Protein AF-0000000086720914 (afdb_homodimer)

Organism: Gossypium schwendimanii (NCBI:txid34291)

Foldseek 3Di:
DPPPLPQAEDEAEDWAVCLLVVLVVVLVCCVAFQEKEKDFAWQDFPDDDPPVRCPVVDPVSVVVSVVVRPVQTDTAKMWMFTHHLQRDADDVPHSHGYIYMAGAQPDDPVPGDHDPVSVVVVVVVPRDNVCSNPTHDHVVVNVVSCVVSCVVPDPHHYDYDVVLVVLLVVVCVVVVDHADPDPNSNVVVVD/DPPPLPQAEDEAEDWAVCLLVVLVVVLVCCVAFQEKEKDFAWQDFPDDDPPVRPPVVDPVSVVVSVVVRPVQTDTAKMWMFTHHLQRDADDVPHSHGYIYMAGAQPDDPVPGDHDPVSVVVVVVVPRDNVCSNPTHDHVVVNVVSCVVSCVVPDPHHYDYPVVLVVLLVVVCVVVVDHADPDPNSNVVVVD

Nearest PDB structures (foldseek):
  4gmj-assembly3_F  TM=7.807E-01  e=1.126E-18  Homo sapiens
  4gmj-assembly2_D  TM=7.806E-01  e=2.009E-18  Homo sapiens
  1uoc-assembly2_B  TM=7.619E-01  e=9.685E-16  Saccharomyces cerevisiae
  1uoc-assembly1_A  TM=7.541E-01  e=2.384E-15  Saccharomyces cerevisiae
  3d45-assembly1_B  TM=6.078E-01  e=5.421E-07  Mus musculus

InterPro domains:
  IPR006941 Ribonuclease CAF1 [PF04857] (16-137)
  IPR012337 Ribonuclease H-like superfamily [SSF53098] (8-190)
  IPR036397 Ribonuclease H superfamily [G3DSA:3.30.420.10] (2-191)
  IPR039637 CCR4-NOT transcription complex subunit 7/8/Pop2 [PTHR10797] (11-189)

Structure (mmCIF, N/CA/C/O backbone):
data_AF-0000000086720914-model_v1
#
loop_
_entity.id
_entity.type
_entity.pdbx_description
1 polymer 'poly(A)-specific ribonuclease'
#
loop_
_atom_site.group_PDB
_atom_site.id
_atom_site.type_symbol
_atom_site.label_atom_id
_atom_site.label_alt_id
_atom_site.label_comp_id
_atom_site.label_asym_id
_atom_site.label_entity_id
_atom_site.label_seq_id
_atom_site.pdbx_PDB_ins_code
_atom_site.Cartn_x
_atom_site.Cartn_y
_atom_site.Cartn_z
_atom_site.occupancy
_atom_site.B_iso_or_equiv
_atom_site.auth_seq_id
_atom_site.auth_comp_id
_atom_site.auth_asym_id
_atom_site.auth_atom_id
_atom_site.pdbx_PDB_model_num
ATOM 1 N N . MET A 1 1 ? 34.688 15.5 -0.004 1 21.19 1 MET A N 1
ATOM 2 C CA . MET A 1 1 ? 33.969 14.672 0.951 1 21.19 1 MET A CA 1
ATOM 3 C C . MET A 1 1 ? 32.5 15.047 0.99 1 21.19 1 MET A C 1
ATOM 5 O O . MET A 1 1 ? 32.125 16.062 1.578 1 21.19 1 MET A O 1
ATOM 9 N N . SER A 1 2 ? 31.766 15.203 -0.075 1 27.66 2 SER A N 1
ATOM 10 C CA . SER A 1 2 ? 30.406 15.727 -0.198 1 27.66 2 SER A CA 1
ATOM 11 C C . SER A 1 2 ? 29.484 15.102 0.832 1 27.66 2 SER A C 1
ATOM 13 O O . SER A 1 2 ? 29.234 13.891 0.796 1 27.66 2 SER A O 1
ATOM 15 N N . ILE A 1 3 ? 29.703 15.438 2.012 1 30.94 3 ILE A N 1
ATOM 16 C CA . ILE A 1 3 ? 28.969 14.977 3.186 1 30.94 3 ILE A CA 1
ATOM 17 C C . ILE A 1 3 ? 27.469 14.984 2.895 1 30.94 3 ILE A C 1
ATOM 19 O O . ILE A 1 3 ? 26.891 16.031 2.605 1 30.94 3 ILE A O 1
ATOM 2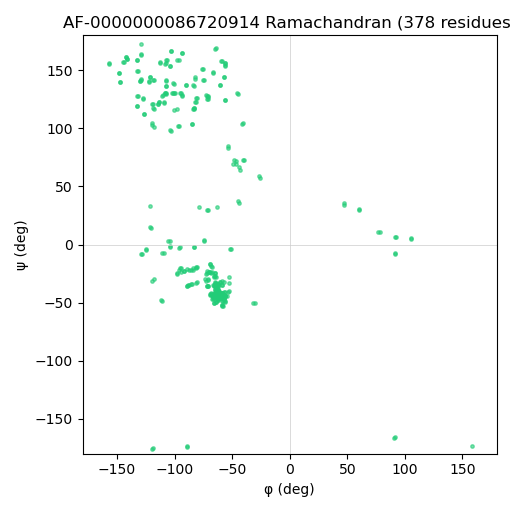3 N N . PHE A 1 4 ? 27 14.289 2.086 1 37.25 4 PHE A N 1
ATOM 24 C CA . PHE A 1 4 ? 25.562 14.109 2.01 1 37.25 4 PHE A CA 1
ATOM 25 C C . PHE A 1 4 ? 24.906 14.344 3.371 1 37.25 4 PHE A C 1
ATOM 27 O O . PHE A 1 4 ? 25.062 13.531 4.285 1 37.25 4 PHE A O 1
ATOM 34 N N . VAL A 1 5 ? 25.094 15.453 3.908 1 42.44 5 VAL A N 1
ATOM 35 C CA . VAL A 1 5 ? 24.562 15.867 5.207 1 42.44 5 VAL A CA 1
ATOM 36 C C . VAL A 1 5 ? 23.094 15.508 5.309 1 42.44 5 VAL A C 1
ATOM 38 O O . VAL A 1 5 ? 22.266 16.031 4.562 1 42.44 5 VAL A O 1
ATOM 41 N N . ASN A 1 6 ? 22.703 14.234 5.453 1 56.44 6 ASN A N 1
ATOM 42 C CA . ASN A 1 6 ? 21.375 13.695 5.758 1 56.44 6 ASN A CA 1
ATOM 43 C C . ASN A 1 6 ? 20.656 14.547 6.789 1 56.44 6 ASN A C 1
ATOM 45 O O . ASN A 1 6 ? 21.031 14.578 7.961 1 56.44 6 ASN A O 1
ATOM 49 N N . LYS A 1 7 ? 20.156 15.805 6.422 1 66.44 7 LYS A N 1
ATOM 50 C CA . LYS A 1 7 ? 19.406 16.672 7.32 1 66.44 7 LYS A CA 1
ATOM 51 C C . LYS A 1 7 ? 18.344 15.898 8.086 1 66.44 7 LYS A C 1
ATOM 53 O O . LYS A 1 7 ? 17.672 15.039 7.512 1 66.44 7 LYS A O 1
ATOM 58 N N . PRO A 1 8 ? 18.406 16.141 9.406 1 77.62 8 PRO A N 1
ATOM 59 C CA . PRO A 1 8 ? 17.359 15.477 10.188 1 77.62 8 PRO A CA 1
ATOM 60 C C . PRO A 1 8 ? 15.953 15.859 9.719 1 77.62 8 PRO A C 1
ATOM 62 O O . PRO A 1 8 ? 15.719 17 9.32 1 77.62 8 PRO A O 1
ATOM 65 N N . VAL A 1 9 ? 15.117 15.008 9.766 1 81.06 9 VAL A N 1
ATOM 66 C CA . VAL A 1 9 ? 13.75 15.211 9.305 1 81.06 9 VAL A CA 1
ATOM 67 C C . VAL A 1 9 ? 12.836 15.484 10.5 1 81.06 9 VAL A C 1
ATOM 69 O O . VAL 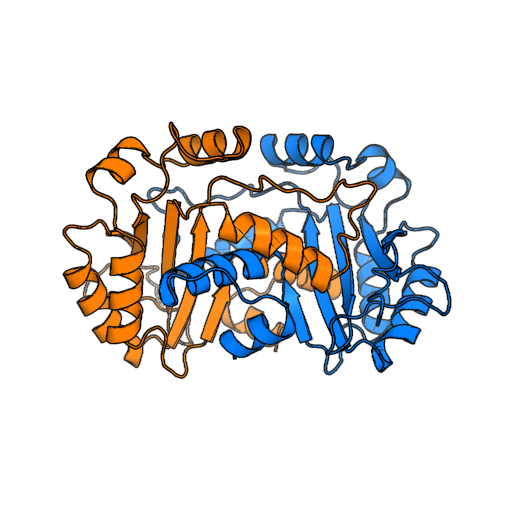A 1 9 ? 12.883 14.766 11.5 1 81.06 9 VAL A O 1
ATOM 72 N N . ILE A 1 10 ? 12.039 16.5 10.445 1 85.31 10 ILE A N 1
ATOM 73 C CA . ILE A 1 10 ? 11.07 16.859 11.477 1 85.31 10 ILE A CA 1
ATOM 74 C C . ILE A 1 10 ? 9.656 16.625 10.945 1 85.31 10 ILE A C 1
ATOM 76 O O . ILE A 1 10 ? 9.312 17.062 9.844 1 85.31 10 ILE A O 1
ATOM 80 N N . VAL A 1 11 ? 8.883 15.883 11.734 1 87.19 11 VAL A N 1
ATOM 81 C CA . VAL A 1 11 ? 7.477 15.703 11.398 1 87.19 11 VAL A CA 1
ATOM 82 C C . VAL A 1 11 ? 6.66 16.891 11.906 1 87.19 11 VAL A C 1
ATOM 84 O O . VAL A 1 11 ? 6.641 17.156 13.109 1 87.19 11 VAL A O 1
ATOM 87 N N . ARG A 1 12 ? 6.109 17.562 10.977 1 92.38 12 ARG A N 1
ATOM 88 C CA . ARG A 1 12 ? 5.195 18.625 11.359 1 92.38 12 ARG A CA 1
ATOM 89 C C . ARG A 1 12 ? 3.789 18.094 11.594 1 92.38 12 ARG A C 1
ATOM 91 O O . ARG A 1 12 ? 3.064 17.781 10.648 1 92.38 12 ARG A O 1
ATOM 98 N N . GLU A 1 13 ? 3.439 17.969 12.883 1 94.25 13 GLU A N 1
ATOM 99 C CA . GLU A 1 13 ? 2.094 17.531 13.25 1 94.25 13 GLU A CA 1
ATOM 100 C C . GLU A 1 13 ? 1.068 18.625 12.969 1 94.25 13 GLU A C 1
ATOM 102 O O . GLU A 1 13 ? 1.235 19.766 13.414 1 94.25 13 GLU A O 1
ATOM 107 N N . VAL A 1 14 ? 0.092 18.219 12.273 1 97.88 14 VAL A N 1
ATOM 108 C CA . VAL A 1 14 ? -0.913 19.203 11.898 1 97.88 14 VAL A CA 1
ATOM 109 C C . VAL A 1 14 ? -2.24 18.875 12.578 1 97.88 14 VAL A C 1
ATOM 111 O O . VAL A 1 14 ? -2.748 17.766 12.461 1 97.88 14 VAL A O 1
ATOM 114 N N . PHE A 1 15 ? -2.701 19.797 13.297 1 98.31 15 PHE A N 1
ATOM 115 C CA . PHE A 1 15 ? -4.023 19.766 13.906 1 98.31 15 PHE A CA 1
ATOM 116 C C . PHE A 1 15 ? -4.875 20.922 13.406 1 98.31 15 PHE A C 1
ATOM 118 O O . PHE A 1 15 ? -4.484 21.641 12.484 1 98.31 15 PHE A O 1
ATOM 125 N N . ALA A 1 16 ? -6.066 21.031 13.984 1 98.56 16 ALA A N 1
ATOM 126 C CA . ALA A 1 16 ? -7.012 22.031 13.477 1 98.56 16 ALA A CA 1
ATOM 127 C C . ALA A 1 16 ? -6.445 23.438 13.594 1 98.56 16 ALA A C 1
ATOM 129 O O . ALA A 1 16 ? -6.648 24.281 12.711 1 98.56 16 ALA A O 1
ATOM 130 N N . ASP A 1 17 ? -5.695 23.672 14.531 1 98.25 17 ASP A N 1
ATOM 131 C CA . ASP A 1 17 ? -5.297 25.031 14.867 1 98.25 17 ASP A CA 1
ATOM 132 C C . ASP A 1 17 ? -4.148 25.5 13.977 1 98.25 17 ASP A C 1
ATOM 134 O O . ASP A 1 17 ? -3.9 26.703 13.859 1 98.25 17 ASP A O 1
ATOM 138 N N . ASN A 1 18 ? -3.443 24.625 13.367 1 98.38 18 ASN A N 1
ATOM 139 C CA . ASN A 1 18 ? -2.332 25.062 12.531 1 98.38 18 ASN A CA 1
ATOM 140 C C . ASN A 1 18 ? -2.5 24.594 11.086 1 98.38 18 ASN A C 1
ATOM 142 O O . ASN A 1 18 ? -1.556 24.656 10.297 1 98.38 18 ASN A O 1
ATOM 146 N N . LEU A 1 19 ? -3.66 24.172 10.734 1 98.25 19 LEU A N 1
ATOM 147 C CA . LEU A 1 19 ? -3.93 23.609 9.414 1 98.25 19 LEU A CA 1
ATOM 148 C C . LEU A 1 19 ? -3.605 24.625 8.32 1 98.25 19 LEU A C 1
ATOM 150 O O . LEU A 1 19 ? -2.859 24.328 7.387 1 98.25 19 LEU A O 1
ATOM 154 N N . GLU A 1 20 ? -4.066 25.812 8.453 1 97.12 20 GLU A N 1
ATOM 155 C CA . GLU A 1 20 ? -3.898 26.844 7.43 1 97.12 20 GLU A CA 1
ATOM 156 C C . GLU A 1 20 ? -2.428 27.203 7.254 1 97.12 20 GLU A C 1
ATOM 158 O O . GLU A 1 20 ? -1.943 27.328 6.129 1 97.12 20 GLU A O 1
ATOM 163 N N . TYR A 1 21 ? -1.836 27.375 8.359 1 97.38 21 TYR A N 1
ATOM 164 C CA . TYR A 1 21 ? -0.423 27.734 8.305 1 97.38 21 TYR A CA 1
ATOM 165 C C . TYR A 1 21 ? 0.388 26.656 7.602 1 97.38 21 TYR A C 1
ATOM 167 O O . TYR A 1 21 ? 1.229 26.953 6.75 1 97.38 21 TYR A O 1
ATOM 175 N N . GLU A 1 22 ? 0.157 25.438 7.949 1 97.44 22 GLU A N 1
ATOM 176 C CA . GLU A 1 22 ? 0.905 24.328 7.355 1 97.44 22 GLU A CA 1
ATOM 177 C C . GLU A 1 22 ? 0.63 24.219 5.859 1 97.44 22 GLU A C 1
ATOM 179 O O . GLU A 1 22 ? 1.533 23.906 5.078 1 97.44 22 GLU A O 1
ATOM 184 N N . PHE A 1 23 ? -0.557 24.484 5.461 1 96.69 23 PHE A N 1
ATOM 185 C CA . PHE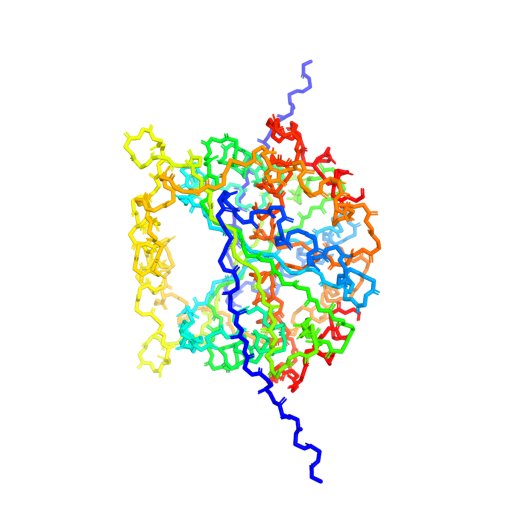 A 1 23 ? -0.873 24.422 4.039 1 96.69 23 PHE A CA 1
ATOM 186 C C . PHE A 1 23 ? -0.223 25.578 3.285 1 96.69 23 PHE A C 1
ATOM 188 O O . PHE A 1 23 ? 0.073 25.453 2.096 1 96.69 23 PHE A O 1
ATOM 195 N N . MET A 1 24 ? -0.028 26.703 3.912 1 95.88 24 MET A N 1
ATOM 196 C CA . MET A 1 24 ? 0.736 27.781 3.283 1 95.88 24 MET A CA 1
ATOM 197 C C . MET A 1 24 ? 2.16 27.328 2.977 1 95.88 24 MET A C 1
ATOM 199 O O . MET A 1 24 ? 2.686 27.609 1.898 1 95.88 24 MET A O 1
ATOM 203 N N . LEU A 1 25 ? 2.723 26.672 3.91 1 95.44 25 LEU A N 1
ATOM 204 C CA . LEU A 1 25 ? 4.066 26.141 3.705 1 95.44 25 LEU A CA 1
ATOM 205 C C . LEU A 1 25 ? 4.082 25.125 2.562 1 95.44 25 LEU A C 1
ATOM 207 O O . LEU A 1 25 ? 4.977 25.156 1.715 1 95.44 25 LEU A O 1
ATOM 211 N N . ILE A 1 26 ? 3.127 24.297 2.557 1 94.75 26 ILE A N 1
ATOM 212 C CA . ILE A 1 26 ? 3.029 23.266 1.519 1 94.75 26 ILE A CA 1
ATOM 213 C C . ILE A 1 26 ? 2.893 23.938 0.151 1 94.75 26 ILE A C 1
ATOM 215 O O . ILE A 1 26 ? 3.602 23.578 -0.793 1 94.75 26 ILE A O 1
ATOM 219 N N . ARG A 1 27 ? 2.072 24.875 0.089 1 92.62 27 ARG A N 1
ATOM 220 C CA . ARG A 1 27 ? 1.845 25.594 -1.163 1 92.62 27 ARG A CA 1
ATOM 221 C C . ARG A 1 27 ? 3.135 26.219 -1.678 1 92.62 27 ARG A C 1
ATOM 223 O O . ARG A 1 27 ? 3.43 26.156 -2.873 1 92.62 27 ARG A O 1
ATOM 230 N N . SER A 1 28 ? 3.834 26.75 -0.81 1 93.06 28 SER A N 1
ATOM 231 C CA . SER A 1 28 ? 5.074 27.422 -1.193 1 93.06 28 SER A CA 1
ATOM 232 C C . SER A 1 28 ? 6.121 26.406 -1.665 1 93.06 28 SER A C 1
ATOM 234 O O . SER A 1 28 ? 7.102 26.797 -2.312 1 93.06 28 SER A O 1
ATOM 236 N N . SER A 1 29 ? 5.902 25.172 -1.343 1 92.75 29 SER A N 1
ATOM 237 C CA . SER A 1 29 ? 6.891 24.141 -1.638 1 92.75 29 SER A CA 1
ATOM 238 C C . SER A 1 29 ? 6.582 23.453 -2.959 1 92.75 29 SER A C 1
ATOM 240 O O . SER A 1 29 ? 7.461 22.812 -3.551 1 92.75 29 SER A O 1
ATOM 242 N N . LEU A 1 30 ? 5.41 23.516 -3.453 1 89.69 30 LEU A N 1
ATOM 243 C CA . LEU A 1 30 ? 4.918 22.688 -4.547 1 89.69 30 LEU A CA 1
ATOM 244 C C . LEU A 1 30 ? 5.672 22.984 -5.84 1 89.69 30 LEU A C 1
ATOM 246 O O . LEU A 1 30 ? 5.801 22.125 -6.703 1 89.69 30 LEU A O 1
ATOM 250 N N . HIS A 1 31 ? 6.219 24.141 -5.965 1 87.62 31 HIS A N 1
ATOM 251 C CA . HIS A 1 31 ? 6.941 24.5 -7.176 1 87.62 31 HIS A CA 1
ATOM 252 C C . HIS A 1 31 ? 8.266 23.75 -7.273 1 87.62 31 HIS A C 1
ATOM 254 O O . HIS A 1 31 ? 8.68 23.359 -8.367 1 87.62 31 HIS A O 1
ATOM 260 N N . ASN A 1 32 ? 8.875 23.547 -6.16 1 90.81 32 ASN A N 1
ATOM 261 C CA . ASN A 1 32 ? 10.203 22.953 -6.137 1 90.81 32 ASN A CA 1
ATOM 262 C C . ASN A 1 32 ? 10.141 21.453 -5.848 1 90.81 32 ASN A C 1
ATOM 264 O O . ASN A 1 32 ? 11.094 20.719 -6.133 1 90.81 32 ASN A O 1
ATOM 268 N N . TYR A 1 33 ? 9.133 21.047 -5.215 1 89.06 33 TYR A N 1
ATOM 269 C CA . TYR A 1 33 ? 8.953 19.656 -4.828 1 89.06 33 TYR A CA 1
ATOM 270 C C . TYR A 1 33 ? 7.711 19.047 -5.48 1 89.06 33 TYR A C 1
ATOM 272 O O . TYR A 1 33 ? 6.605 19.172 -4.949 1 89.06 33 TYR A O 1
ATOM 280 N N . SER A 1 34 ? 7.9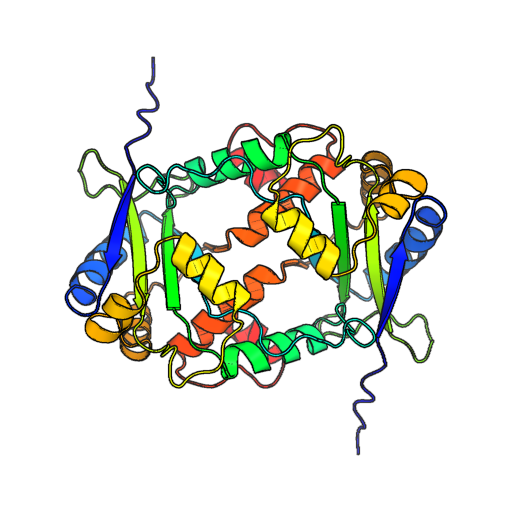26 18.281 -6.527 1 84.75 34 SER A N 1
ATOM 281 C CA . SER A 1 34 ? 6.801 17.906 -7.383 1 84.75 34 SER A CA 1
ATOM 282 C C . SER A 1 34 ? 6.371 16.469 -7.141 1 84.75 34 SER A C 1
ATOM 284 O O . SER A 1 34 ? 5.461 15.961 -7.809 1 84.75 34 SER A O 1
ATOM 286 N N . PHE A 1 35 ? 6.941 15.766 -6.23 1 81.06 35 PHE A N 1
ATOM 287 C CA . PHE A 1 35 ? 6.559 14.398 -5.891 1 81.06 35 PHE A CA 1
ATOM 288 C C . PHE A 1 35 ? 5.863 14.352 -4.535 1 81.06 35 PHE A C 1
ATOM 290 O O . PHE A 1 35 ? 6.352 14.93 -3.561 1 81.06 35 PHE A O 1
ATOM 297 N N . VAL A 1 36 ? 4.715 13.68 -4.559 1 86.12 36 VAL A N 1
ATOM 298 C CA . VAL A 1 36 ? 3.918 13.609 -3.338 1 86.12 36 VAL A CA 1
ATOM 299 C C . VAL A 1 36 ? 3.752 12.148 -2.914 1 86.12 36 VAL A C 1
ATOM 301 O O . VAL A 1 36 ? 3.279 11.32 -3.693 1 86.12 36 VAL A O 1
ATOM 304 N N . SER A 1 37 ? 4.191 11.883 -1.777 1 82.69 37 SER A N 1
ATOM 305 C CA . SER A 1 37 ? 3.953 10.57 -1.177 1 82.69 37 SER A CA 1
ATOM 306 C C . SER A 1 37 ? 2.928 10.656 -0.051 1 82.69 37 SER A C 1
ATOM 308 O O . SER A 1 37 ? 2.988 11.57 0.781 1 82.69 37 SER A O 1
ATOM 310 N N . MET A 1 38 ? 2.057 9.656 -0.127 1 86.88 38 MET A N 1
ATOM 311 C CA . MET A 1 38 ? 0.993 9.695 0.874 1 86.88 38 MET A CA 1
ATOM 312 C C . MET A 1 38 ? 0.823 8.336 1.539 1 86.88 38 MET A C 1
ATOM 314 O O . MET A 1 38 ? 1.061 7.301 0.914 1 86.88 38 MET A O 1
ATOM 318 N N . ASP A 1 39 ? 0.416 8.422 2.764 1 82.5 39 ASP A N 1
ATOM 319 C CA . ASP A 1 39 ? 0.037 7.242 3.535 1 82.5 39 ASP A CA 1
ATOM 320 C C . ASP A 1 39 ? -1.078 7.566 4.527 1 82.5 39 ASP A C 1
ATOM 322 O O . ASP A 1 39 ? -1.092 8.648 5.117 1 82.5 39 ASP A O 1
ATOM 326 N N . THR A 1 40 ? -1.994 6.633 4.633 1 89.44 40 THR A N 1
ATOM 327 C CA . THR A 1 40 ? -3.139 6.891 5.5 1 89.44 40 THR A CA 1
ATOM 328 C C . THR A 1 40 ? -3.24 5.824 6.59 1 89.44 40 THR A C 1
ATOM 330 O O . THR A 1 40 ? -2.865 4.672 6.375 1 89.44 40 THR A O 1
ATOM 333 N N . GLU A 1 41 ? -3.652 6.285 7.746 1 87.25 41 GLU A N 1
ATOM 334 C CA . GLU A 1 41 ? -4.059 5.391 8.828 1 87.25 41 GLU A CA 1
ATOM 335 C C . GLU A 1 41 ? -5.574 5.41 9.016 1 87.25 41 GLU A C 1
ATOM 337 O O . GLU A 1 41 ? -6.18 6.477 9.117 1 87.25 41 GLU A O 1
ATOM 342 N N . PHE A 1 42 ? -6.156 4.266 9.062 1 88.81 42 PHE A N 1
ATOM 343 C CA . PHE A 1 42 ? -7.59 4.082 9.25 1 88.81 42 PHE A CA 1
ATOM 344 C C . PHE A 1 42 ? -7.875 2.869 10.125 1 88.81 42 PHE A C 1
ATOM 346 O O . PHE A 1 42 ? -6.969 2.092 10.43 1 88.81 42 PHE A O 1
ATOM 353 N N . PRO A 1 43 ? -9.094 2.805 10.695 1 86.5 43 PRO A N 1
ATOM 354 C CA . PRO A 1 43 ? -9.352 1.826 11.758 1 86.5 43 PRO A CA 1
ATOM 355 C C . PRO A 1 43 ? -9.414 0.393 11.234 1 86.5 43 PRO A C 1
ATOM 357 O O . PRO A 1 43 ? -10.125 -0.443 11.789 1 86.5 43 PRO A O 1
ATOM 360 N N . GLY A 1 44 ? -8.719 0.05 10.188 1 78.5 44 GLY A N 1
ATOM 361 C CA . GLY A 1 44 ? -8.672 -1.304 9.664 1 78.5 44 GLY A CA 1
ATOM 362 C C . GLY A 1 44 ? -9.734 -1.565 8.609 1 78.5 44 GLY A C 1
ATOM 363 O O . GLY A 1 44 ? -10.117 -0.657 7.867 1 78.5 44 GLY A O 1
ATOM 364 N N . THR A 1 45 ? -9.93 -2.863 8.32 1 70.75 45 THR A N 1
ATOM 365 C CA . THR A 1 45 ? -10.977 -3.252 7.379 1 70.75 45 THR A CA 1
ATOM 366 C C . THR A 1 45 ? -12.062 -4.062 8.078 1 70.75 45 THR A C 1
ATOM 368 O O . THR A 1 45 ? -11.758 -4.973 8.859 1 70.75 45 THR A O 1
ATOM 371 N N . ILE A 1 46 ? -13.219 -3.471 7.965 1 67.88 46 ILE A N 1
ATOM 372 C CA . ILE A 1 46 ? -14.344 -4.094 8.648 1 67.88 46 ILE A CA 1
ATOM 373 C C . ILE A 1 46 ? -14.992 -5.133 7.734 1 67.88 46 ILE A C 1
ATOM 375 O O . ILE A 1 46 ? -15.445 -6.18 8.203 1 67.88 46 ILE A O 1
ATOM 379 N N . PHE A 1 47 ? -14.992 -4.836 6.473 1 65.56 47 PHE A N 1
ATOM 380 C CA . PHE A 1 47 ? -15.594 -5.758 5.512 1 65.56 47 PHE A CA 1
ATOM 381 C C . PHE A 1 47 ? -14.516 -6.523 4.754 1 65.56 47 PHE A C 1
ATOM 383 O O . PHE A 1 47 ? -13.695 -5.93 4.055 1 65.56 47 PHE A O 1
ATOM 390 N N . LYS A 1 48 ? -14.281 -7.707 5.203 1 62.25 48 LYS A N 1
ATOM 391 C CA . LYS A 1 48 ? -13.312 -8.57 4.531 1 62.25 48 LYS A CA 1
ATOM 392 C C . LYS A 1 48 ? -14.016 -9.617 3.672 1 62.25 48 LYS A C 1
ATOM 394 O O . LYS A 1 48 ? -15.07 -10.133 4.051 1 62.25 48 LYS A O 1
ATOM 399 N N . PRO A 1 49 ? -13.492 -9.609 2.492 1 56.47 49 PRO A N 1
ATOM 400 C CA . PRO A 1 49 ? -14.109 -10.695 1.731 1 56.47 49 PRO A CA 1
ATOM 401 C C . PRO A 1 49 ? -13.961 -12.055 2.412 1 56.47 49 PRO A C 1
ATOM 403 O O . PRO A 1 49 ? -12.977 -12.289 3.121 1 56.47 49 PRO A O 1
ATOM 406 N N . ASP A 1 50 ? -15.047 -12.727 2.656 1 52.25 50 ASP A N 1
ATOM 407 C CA . ASP A 1 50 ? -14.898 -14.117 3.068 1 52.25 50 ASP A CA 1
ATOM 408 C C . ASP A 1 50 ? -13.805 -14.812 2.258 1 52.25 50 ASP A C 1
ATOM 410 O O . ASP A 1 50 ? -13.797 -14.742 1.028 1 52.25 50 ASP A O 1
ATOM 414 N N . LYS A 1 51 ? -12.609 -15.023 2.912 1 47.94 51 LYS A N 1
ATOM 415 C CA . LYS A 1 51 ? -11.477 -15.672 2.262 1 47.94 51 LYS A CA 1
ATOM 416 C C . LYS A 1 51 ? -11.945 -16.703 1.233 1 47.94 51 LYS A C 1
ATOM 418 O O . LYS A 1 51 ? -11.32 -16.859 0.184 1 47.94 51 LYS A O 1
ATOM 423 N N . ARG A 1 52 ? -12.875 -17.594 1.688 1 45.75 52 ARG A N 1
ATOM 424 C CA . ARG A 1 52 ? -13.477 -18.609 0.83 1 45.75 52 ARG A CA 1
ATOM 425 C C . ARG A 1 52 ? -14.07 -17.984 -0.427 1 45.75 52 ARG A C 1
ATOM 427 O O . ARG A 1 52 ? -14.211 -18.656 -1.454 1 45.75 52 ARG A O 1
ATOM 434 N N . PHE A 1 53 ? -14.633 -16.922 -0.171 1 43.75 53 PHE A N 1
ATOM 435 C CA . PHE A 1 53 ? -15.375 -16.297 -1.257 1 43.75 53 PHE A CA 1
ATOM 436 C C . PHE A 1 53 ? -14.523 -15.242 -1.951 1 43.75 53 PHE A C 1
ATOM 438 O O . PHE A 1 53 ? -14.984 -14.578 -2.879 1 43.75 53 PHE A O 1
ATOM 445 N N . VAL A 1 54 ? -13.555 -14.82 -1.177 1 43.62 54 VAL A N 1
ATOM 446 C CA . VAL A 1 54 ? -12.844 -13.633 -1.651 1 43.62 54 VAL A CA 1
ATOM 447 C C . VAL A 1 54 ? -12.352 -13.867 -3.08 1 43.62 54 VAL A C 1
ATOM 449 O O . VAL A 1 54 ? -11.508 -14.734 -3.324 1 43.62 54 VAL A O 1
ATOM 452 N N . GLN A 1 55 ? -13.25 -13.633 -3.869 1 45.28 55 GLN A N 1
ATOM 453 C CA . GLN A 1 55 ? -12.828 -13.242 -5.211 1 45.28 55 GLN A CA 1
ATOM 454 C C . GLN A 1 55 ? -11.695 -12.219 -5.156 1 45.28 55 GLN A C 1
ATOM 456 O O . GLN A 1 55 ? -11.867 -11.062 -5.551 1 45.28 55 GLN A O 1
ATOM 461 N N . LEU A 1 56 ? -10.734 -12.375 -4.152 1 48.56 56 LEU A N 1
ATOM 462 C CA . LEU A 1 56 ? -9.68 -11.461 -3.717 1 48.56 56 LEU A CA 1
ATOM 463 C C . LEU A 1 56 ? -8.859 -10.977 -4.906 1 48.56 56 LEU A C 1
ATOM 465 O O . LEU A 1 56 ? -8.32 -9.867 -4.879 1 48.56 56 LEU A O 1
ATOM 469 N N . GLY A 1 57 ? -9.32 -11.625 -6.031 1 53.62 57 GLY A N 1
ATOM 470 C CA . GLY A 1 57 ? -8.5 -11.234 -7.168 1 53.62 57 GLY A CA 1
ATOM 471 C C . GLY A 1 57 ? -9.234 -10.375 -8.172 1 53.62 57 GLY A C 1
ATOM 472 O O . GLY A 1 57 ? -8.633 -9.836 -9.102 1 53.62 57 GLY A O 1
ATOM 473 N N . ASN A 1 58 ? -10.508 -10.211 -7.988 1 61.47 58 ASN A N 1
ATOM 474 C CA . ASN A 1 58 ? -11.289 -9.352 -8.875 1 61.47 58 ASN A CA 1
ATOM 475 C C . ASN A 1 58 ? -11.18 -7.883 -8.453 1 61.47 58 ASN A C 1
ATOM 477 O O . ASN A 1 58 ? -11.586 -7.52 -7.352 1 61.47 58 ASN A O 1
ATOM 481 N N . PRO A 1 59 ? -10.578 -7.152 -9.461 1 68.81 59 PRO A N 1
ATOM 482 C CA . PRO A 1 59 ? -10.406 -5.746 -9.086 1 68.81 59 PRO A CA 1
ATOM 483 C C . PRO A 1 59 ? -11.727 -5.059 -8.75 1 68.81 59 PRO A C 1
ATOM 485 O O . PRO A 1 59 ? -11.766 -4.191 -7.871 1 68.81 59 PRO A O 1
ATOM 488 N N . GLU A 1 60 ? -12.797 -5.449 -9.469 1 73.25 60 GLU A N 1
ATOM 489 C CA . GLU A 1 60 ? -14.094 -4.852 -9.172 1 73.25 60 GLU A CA 1
ATOM 490 C C . GLU A 1 60 ? -14.586 -5.254 -7.785 1 73.25 60 GLU A C 1
ATOM 492 O O . GLU A 1 60 ? -15.133 -4.426 -7.051 1 73.25 60 GLU A O 1
ATOM 497 N N . VAL A 1 61 ? -14.406 -6.461 -7.523 1 71.94 61 VAL A N 1
ATOM 498 C CA . VAL A 1 61 ? -14.812 -6.938 -6.203 1 71.94 61 VAL A CA 1
ATOM 499 C C . VAL A 1 61 ? -13.938 -6.285 -5.133 1 71.94 61 VAL A C 1
ATOM 501 O O . VAL A 1 61 ? -14.445 -5.844 -4.098 1 71.94 61 VAL A O 1
ATOM 504 N N . ASN A 1 62 ? -12.664 -6.273 -5.426 1 74.88 62 ASN A N 1
ATOM 505 C CA . ASN A 1 62 ? -11.758 -5.602 -4.496 1 74.88 62 ASN A CA 1
ATOM 506 C C . ASN A 1 62 ? -12.172 -4.152 -4.266 1 74.88 62 ASN A C 1
ATOM 508 O O . ASN A 1 62 ? -12.125 -3.662 -3.137 1 74.88 62 ASN A O 1
ATOM 512 N N . TYR A 1 63 ? -12.492 -3.584 -5.449 1 81.19 63 TYR A N 1
ATOM 513 C CA . TYR A 1 63 ? -12.938 -2.201 -5.312 1 81.19 63 TYR A CA 1
ATOM 514 C C . TYR A 1 63 ? -14.195 -2.115 -4.461 1 81.19 63 TYR A C 1
ATOM 516 O O . TYR A 1 63 ? -14.344 -1.196 -3.652 1 81.19 63 TYR A O 1
ATOM 524 N N . ARG A 1 64 ? -15.078 -2.98 -4.688 1 82 64 ARG A N 1
ATOM 525 C CA . ARG A 1 64 ? -16.312 -2.957 -3.92 1 82 64 ARG A CA 1
ATOM 526 C C . ARG A 1 64 ? -16.031 -3.057 -2.424 1 82 64 ARG A C 1
ATOM 528 O O . ARG A 1 64 ? -16.641 -2.338 -1.626 1 82 64 ARG A O 1
ATOM 535 N N . PHE A 1 65 ? -15.148 -3.914 -2.121 1 79 65 PHE A N 1
ATOM 536 C CA . PHE A 1 65 ? -14.812 -4.066 -0.711 1 79 65 PHE A CA 1
ATOM 537 C C . PHE A 1 65 ? -14.078 -2.832 -0.196 1 79 65 PHE A C 1
ATOM 539 O O . PHE A 1 65 ? -14.32 -2.383 0.926 1 79 65 PHE A O 1
ATOM 546 N N . MET A 1 66 ? -13.172 -2.391 -1.028 1 85.06 66 MET A N 1
ATOM 547 C CA . MET A 1 66 ? -12.492 -1.155 -0.65 1 85.06 66 MET A CA 1
ATOM 548 C C . MET A 1 66 ? -13.5 -0.027 -0.434 1 85.06 66 MET A C 1
ATOM 550 O O . MET A 1 66 ? -13.43 0.685 0.569 1 85.06 66 MET A O 1
ATOM 554 N N . LYS A 1 67 ? -14.406 0.045 -1.411 1 88.81 67 LYS A N 1
ATOM 555 C CA . LYS A 1 67 ? -15.414 1.105 -1.348 1 88.81 67 LYS A CA 1
ATOM 556 C C . LYS A 1 67 ? -16.234 1.005 -0.069 1 88.81 67 LYS A C 1
ATOM 558 O O . LYS A 1 67 ? -16.422 1.997 0.641 1 88.81 67 LYS A O 1
ATOM 563 N N . VAL A 1 68 ? -16.766 -0.161 0.171 1 87.25 68 VAL A N 1
ATOM 564 C CA . VAL A 1 68 ? -17.625 -0.319 1.337 1 87.25 68 VAL A CA 1
ATOM 565 C C . VAL A 1 68 ? -16.844 0.025 2.605 1 87.25 68 VAL A C 1
ATOM 567 O O . VAL A 1 68 ? -17.375 0.684 3.504 1 87.25 68 VAL A O 1
ATOM 570 N N . ASN A 1 69 ? -15.641 -0.398 2.67 1 87 69 ASN A N 1
ATOM 571 C CA . ASN A 1 69 ? -14.82 -0.095 3.84 1 87 69 ASN A CA 1
ATOM 572 C C . ASN A 1 69 ? -14.531 1.399 3.947 1 87 69 ASN A C 1
ATOM 574 O O . ASN A 1 69 ? -14.742 2.002 5.004 1 87 69 ASN A O 1
ATOM 578 N N . VAL A 1 70 ? -14.062 1.979 2.826 1 91.69 70 VAL A N 1
ATOM 579 C CA . VAL A 1 70 ? -13.688 3.391 2.834 1 91.69 70 VAL A CA 1
ATOM 580 C C . VAL A 1 70 ? -14.914 4.246 3.15 1 91.69 70 VAL A C 1
ATOM 582 O O . VAL A 1 70 ? -14.828 5.207 3.916 1 91.69 70 VAL A O 1
ATOM 585 N N . ASP A 1 71 ? -16.062 3.84 2.564 1 92.56 71 ASP A N 1
ATOM 586 C CA . ASP A 1 71 ? -17.281 4.594 2.803 1 92.56 71 ASP A CA 1
ATOM 587 C C . ASP A 1 71 ? -17.703 4.52 4.273 1 92.56 71 ASP A C 1
ATOM 589 O O . ASP A 1 71 ? -18.203 5.496 4.828 1 92.56 71 ASP A O 1
ATOM 593 N N . ALA A 1 72 ? -17.453 3.402 4.871 1 90.62 72 ALA A N 1
ATOM 594 C CA . ALA A 1 72 ? -17.938 3.164 6.227 1 90.62 72 ALA A CA 1
ATOM 595 C C . ALA A 1 72 ? -16.969 3.715 7.266 1 90.62 72 ALA A C 1
ATOM 597 O O . ALA A 1 72 ? -17.375 4.133 8.352 1 90.62 72 ALA A O 1
ATOM 598 N N . LEU A 1 73 ? -15.758 3.643 6.934 1 91.75 73 LEU A N 1
ATOM 599 C CA . LEU A 1 73 ? -14.742 3.979 7.926 1 91.75 73 LEU A CA 1
ATOM 600 C C . LEU A 1 73 ? -14.328 5.441 7.809 1 91.75 73 LEU A C 1
ATOM 602 O O . LEU A 1 73 ? -14.711 6.125 6.852 1 91.75 73 LEU A O 1
ATOM 606 N N . LYS A 1 74 ? -13.68 5.84 8.844 1 93.94 74 LYS A N 1
ATOM 607 C CA . LYS A 1 74 ? -13.219 7.227 8.883 1 93.94 74 LYS A CA 1
ATOM 608 C C . LYS A 1 74 ? -11.703 7.297 9.055 1 93.94 74 LYS A C 1
ATOM 610 O O . LYS A 1 74 ? -11.117 6.508 9.797 1 93.94 74 LYS A O 1
ATOM 615 N N . ILE A 1 75 ? -11.094 8.227 8.359 1 94.38 75 ILE A N 1
ATOM 616 C CA . ILE A 1 75 ? -9.648 8.391 8.375 1 94.38 75 ILE A CA 1
ATOM 617 C C . ILE A 1 75 ? -9.195 8.852 9.758 1 94.38 75 ILE A C 1
ATOM 619 O O . ILE A 1 75 ? -9.914 9.594 10.43 1 94.38 75 ILE A O 1
ATOM 623 N N . ILE A 1 76 ? -8.008 8.445 10.125 1 95.38 76 ILE A N 1
ATOM 624 C CA . ILE A 1 76 ? -7.453 8.805 11.422 1 95.38 76 ILE A CA 1
ATOM 625 C C . ILE A 1 76 ? -6.277 9.758 11.234 1 95.38 76 ILE A C 1
ATOM 627 O O . ILE A 1 76 ? -6.164 10.758 11.953 1 95.38 76 ILE A O 1
ATOM 631 N N . GLN A 1 77 ? -5.441 9.352 10.344 1 93.75 77 GLN A N 1
ATOM 632 C CA . GLN A 1 77 ? -4.23 10.133 10.117 1 93.75 77 GLN A CA 1
ATOM 633 C C . GLN A 1 77 ? -3.777 10.039 8.664 1 93.75 77 GLN A C 1
ATOM 635 O O . GLN A 1 77 ? -4.004 9.031 8 1 93.75 77 GLN A O 1
ATOM 640 N N . LEU A 1 78 ? -3.18 11.094 8.133 1 92.88 78 LEU A N 1
ATOM 641 C CA . LEU A 1 78 ? -2.621 11.133 6.789 1 92.88 78 LEU A CA 1
ATOM 642 C C . LEU A 1 78 ? -1.223 11.734 6.793 1 92.88 78 LEU A C 1
ATOM 644 O O . LEU A 1 78 ? -1.038 12.875 7.23 1 92.88 78 LEU A O 1
ATOM 648 N N . GLY A 1 79 ? -0.299 10.969 6.371 1 90.5 79 GLY A N 1
ATOM 649 C CA . GLY A 1 79 ? 1.05 11.461 6.141 1 90.5 79 GLY A CA 1
ATOM 650 C C . GLY A 1 79 ? 1.266 11.984 4.734 1 90.5 79 GLY A C 1
ATOM 651 O O . GLY A 1 79 ? 0.782 11.391 3.766 1 90.5 79 GLY A O 1
ATOM 652 N N . LEU A 1 80 ? 1.958 13.133 4.672 1 90.5 80 LEU A N 1
ATOM 653 C CA . LEU A 1 80 ? 2.252 13.75 3.387 1 90.5 80 LEU A CA 1
ATOM 654 C C . LEU A 1 80 ? 3.725 14.133 3.293 1 90.5 80 LEU A C 1
ATOM 656 O O . LEU A 1 80 ? 4.254 14.805 4.184 1 90.5 80 LEU A O 1
ATOM 660 N N . THR A 1 81 ? 4.332 13.695 2.26 1 87.94 81 THR A N 1
ATOM 661 C CA . THR A 1 81 ? 5.734 14.008 2.002 1 87.94 81 THR A CA 1
ATOM 662 C C . THR A 1 81 ? 5.914 14.578 0.599 1 87.94 81 THR A C 1
ATOM 664 O O . THR A 1 81 ? 5.441 13.992 -0.379 1 87.94 81 THR A O 1
ATOM 667 N N . LEU A 1 82 ? 6.523 15.719 0.541 1 88.38 82 LEU A N 1
ATOM 668 C CA . LEU A 1 82 ? 6.906 16.312 -0.734 1 88.38 82 LEU A CA 1
ATOM 669 C C . LEU A 1 82 ? 8.391 16.109 -1.008 1 88.38 82 LEU A C 1
ATOM 671 O O . LEU A 1 82 ? 9.219 16.203 -0.096 1 88.38 82 LEU A O 1
ATOM 675 N N . SER A 1 83 ? 8.68 15.797 -2.229 1 85.81 83 SER A N 1
ATOM 676 C CA . SER A 1 83 ? 10.086 15.672 -2.605 1 85.81 83 SER A CA 1
ATOM 677 C C . SER A 1 83 ? 10.328 16.156 -4.027 1 85.81 83 SER A C 1
ATOM 679 O O . SER A 1 83 ? 9.383 16.266 -4.82 1 85.81 83 SER A O 1
ATOM 681 N N . ASP A 1 84 ? 11.57 16.531 -4.301 1 86.19 84 ASP A N 1
ATOM 682 C CA . ASP A 1 84 ? 11.938 16.859 -5.68 1 86.19 84 ASP A CA 1
ATOM 683 C C . ASP A 1 84 ? 12.414 15.609 -6.418 1 86.19 84 ASP A C 1
ATOM 685 O O . ASP A 1 84 ? 12.344 14.492 -5.887 1 86.19 84 ASP A O 1
ATOM 689 N N . SER A 1 85 ? 12.875 15.75 -7.602 1 75.06 85 SER A N 1
ATOM 690 C CA . SER A 1 85 ? 13.25 14.625 -8.453 1 75.06 85 SER A CA 1
ATOM 691 C C . SER A 1 85 ? 14.477 13.898 -7.906 1 75.06 85 SER A C 1
ATOM 693 O O . SER A 1 85 ? 14.734 12.75 -8.273 1 75.06 85 SER A O 1
ATOM 695 N N . GLU A 1 86 ? 15.195 14.617 -7.039 1 76.12 86 GLU A N 1
ATOM 696 C CA . GLU A 1 86 ? 16.391 14.016 -6.457 1 76.12 86 GLU A CA 1
ATOM 697 C C . GLU A 1 86 ? 16.094 13.398 -5.094 1 76.12 86 GLU A C 1
ATOM 699 O O . GLU A 1 86 ? 16.984 12.859 -4.441 1 76.12 86 GLU A O 1
ATOM 704 N N . GLY A 1 87 ? 14.844 13.555 -4.652 1 77.38 87 GLY A N 1
ATOM 705 C CA . GLY A 1 87 ? 14.438 12.953 -3.391 1 77.38 87 GLY A CA 1
ATOM 706 C C . GLY A 1 87 ? 14.602 13.891 -2.209 1 77.38 87 GLY A C 1
ATOM 707 O O . GLY A 1 87 ? 14.375 13.5 -1.062 1 77.38 87 GLY A O 1
ATOM 708 N N . ASN A 1 88 ? 14.953 15.125 -2.555 1 83.44 88 ASN A N 1
ATOM 709 C CA . ASN A 1 88 ? 15.117 16.094 -1.474 1 83.44 88 ASN A CA 1
ATOM 710 C C . ASN A 1 88 ? 13.773 16.562 -0.94 1 83.44 88 ASN A C 1
ATOM 712 O O . ASN A 1 88 ? 12.812 16.719 -1.703 1 83.44 88 ASN A O 1
ATOM 716 N N . LEU A 1 89 ? 13.812 16.938 0.413 1 89.19 89 LEU A N 1
ATOM 717 C CA . LEU A 1 89 ? 12.602 17.406 1.088 1 89.19 89 LEU A CA 1
ATOM 718 C C . LEU A 1 89 ? 12.664 18.906 1.328 1 89.19 89 LEU A C 1
ATOM 720 O O . LEU A 1 89 ? 13.75 19.5 1.334 1 89.19 89 LEU A O 1
ATOM 724 N N . PRO A 1 90 ? 11.469 19.469 1.519 1 92.69 90 PRO A N 1
ATOM 725 C CA . PRO A 1 90 ? 11.469 20.891 1.859 1 92.69 90 PRO A CA 1
ATOM 726 C C . PRO A 1 90 ? 12.219 21.188 3.16 1 92.69 90 PRO A C 1
ATOM 728 O O . PRO A 1 90 ? 12.102 20.422 4.125 1 92.69 90 PRO A O 1
ATOM 731 N N . ASN A 1 91 ? 12.992 22.25 3.133 1 92 91 ASN A N 1
ATOM 732 C CA . ASN A 1 91 ? 13.773 22.578 4.32 1 92 91 ASN A CA 1
ATOM 733 C C . ASN A 1 91 ? 13.562 24.047 4.727 1 92 91 ASN A C 1
ATOM 735 O O . ASN A 1 91 ? 14.031 24.469 5.785 1 92 91 ASN A O 1
ATOM 739 N N . PHE A 1 92 ? 12.93 24.75 3.965 1 93.19 92 PHE A N 1
ATOM 740 C CA . PHE A 1 92 ? 12.586 26.156 4.227 1 93.19 92 PHE A CA 1
ATOM 741 C C . PHE A 1 92 ? 13.797 26.922 4.727 1 93.19 92 PHE A C 1
ATOM 743 O O . PHE A 1 92 ? 13.68 27.75 5.637 1 93.19 92 PHE A O 1
ATOM 750 N N . GLY A 1 93 ? 14.938 26.641 4.266 1 91 93 GLY A N 1
ATOM 751 C CA . GLY A 1 93 ? 16.156 27.359 4.602 1 91 93 GLY A CA 1
ATOM 752 C C . GLY A 1 93 ? 16.703 27 5.969 1 91 93 GLY A C 1
ATOM 753 O O . GLY A 1 93 ? 17.562 27.703 6.504 1 91 93 GLY A O 1
ATOM 754 N N . THR A 1 94 ? 16.188 25.984 6.574 1 90.94 94 THR A N 1
ATOM 755 C CA . THR A 1 94 ? 16.672 25.531 7.883 1 90.94 94 THR A CA 1
ATOM 756 C C . THR A 1 94 ? 17.547 24.297 7.75 1 90.94 94 THR A C 1
ATOM 758 O O . THR A 1 94 ? 17.641 23.719 6.668 1 90.94 94 THR A O 1
ATOM 761 N N . PRO A 1 95 ? 18.203 24.016 8.773 1 89.19 95 PRO A N 1
ATOM 762 C CA . PRO A 1 95 ? 19.031 22.812 8.727 1 89.19 95 PRO A CA 1
ATOM 763 C C . PRO A 1 95 ? 18.219 21.531 8.82 1 89.19 95 PRO A C 1
ATOM 765 O O . PRO A 1 95 ? 18.781 20.438 8.844 1 89.19 95 PRO A O 1
ATOM 768 N N . PHE A 1 96 ? 16.953 21.734 8.852 1 85.56 96 PHE A N 1
ATOM 769 C CA . PHE A 1 96 ? 16.062 20.578 8.969 1 85.56 96 PHE A CA 1
ATOM 770 C C . PHE A 1 96 ? 15.258 20.391 7.688 1 85.56 96 PHE A C 1
ATOM 772 O O . PHE A 1 96 ? 15.141 21.312 6.879 1 85.56 96 PHE A O 1
ATOM 779 N N . CYS A 1 97 ? 14.781 19.141 7.445 1 87.69 97 CYS A N 1
ATOM 780 C CA . CYS A 1 97 ? 13.781 18.844 6.43 1 87.69 97 CYS A CA 1
ATOM 781 C C . CYS A 1 97 ? 12.438 18.516 7.066 1 87.69 97 CYS A C 1
ATOM 783 O O . CYS A 1 97 ? 12.375 18.141 8.242 1 87.69 97 CYS A O 1
ATOM 785 N N . TYR A 1 98 ? 11.414 18.734 6.262 1 89.19 98 TYR A N 1
ATOM 786 C CA . TYR A 1 98 ? 10.109 18.672 6.91 1 89.19 98 TYR A CA 1
ATOM 787 C C . TYR A 1 98 ? 9.156 17.781 6.137 1 89.19 98 TYR A C 1
ATOM 789 O O . TYR A 1 98 ? 9.156 17.766 4.906 1 89.19 98 TYR A O 1
ATOM 797 N N . ILE A 1 99 ? 8.352 17 6.918 1 89 99 ILE A N 1
ATOM 798 C CA . ILE A 1 99 ? 7.211 16.234 6.41 1 89 99 ILE A CA 1
ATOM 799 C C . ILE A 1 99 ? 5.977 16.531 7.254 1 89 99 ILE A C 1
ATOM 801 O O . ILE A 1 99 ? 6.082 17.062 8.359 1 89 99 ILE A O 1
ATOM 805 N N . TRP A 1 100 ? 4.805 16.172 6.699 1 92.75 100 TRP A N 1
ATOM 806 C CA . TRP A 1 100 ? 3.584 16.562 7.398 1 92.75 100 TRP A CA 1
ATOM 807 C C . TRP A 1 100 ? 2.779 15.336 7.82 1 92.75 100 TRP A C 1
ATOM 809 O O . TRP A 1 100 ? 2.75 14.328 7.109 1 92.75 100 TRP A O 1
ATOM 819 N N . GLU A 1 101 ? 2.211 15.398 8.961 1 93.19 101 GLU A N 1
ATOM 820 C CA . GLU A 1 101 ? 1.271 14.414 9.484 1 93.19 101 GLU A CA 1
ATOM 821 C C . GLU A 1 101 ? -0.031 15.07 9.93 1 93.19 101 GLU A C 1
ATOM 823 O O . GLU A 1 101 ? -0.061 15.773 10.938 1 93.19 101 GLU A O 1
ATOM 828 N N . PHE A 1 102 ? -1.048 14.773 9.227 1 96.62 102 PHE A N 1
ATOM 829 C CA . PHE A 1 102 ? -2.352 15.352 9.531 1 96.62 102 PHE A CA 1
ATOM 830 C C . PHE A 1 102 ? -3.152 14.43 10.445 1 96.62 102 PHE A C 1
ATOM 832 O O . PHE A 1 102 ? -3.332 13.25 10.148 1 96.62 102 PHE A O 1
ATOM 839 N N . ASN A 1 103 ? -3.656 14.969 11.547 1 96.94 103 ASN A N 1
ATOM 840 C CA . ASN A 1 103 ? -4.426 14.219 12.539 1 96.94 103 ASN A CA 1
ATOM 841 C C . ASN A 1 103 ? -5.902 14.609 12.508 1 96.94 103 ASN A C 1
ATOM 843 O O . ASN A 1 103 ? -6.246 15.773 12.711 1 96.94 103 ASN A O 1
ATOM 847 N N . PHE A 1 104 ? -6.746 13.602 12.281 1 97.94 104 PHE A N 1
ATOM 848 C CA . PHE A 1 104 ? -8.148 13.906 12.039 1 97.94 104 PHE A CA 1
ATOM 849 C C . PHE A 1 104 ? -9 13.586 13.266 1 97.94 104 PHE A C 1
ATOM 851 O O . PHE A 1 104 ? -8.664 12.695 14.039 1 97.94 104 PHE A O 1
ATOM 858 N N . LYS A 1 105 ? -10.086 14.25 13.391 1 97.62 105 LYS A N 1
ATOM 859 C CA . LYS A 1 105 ? -10.977 14.047 14.531 1 97.62 105 LYS A CA 1
ATOM 860 C C . LYS A 1 105 ? -12.203 13.234 14.125 1 97.62 105 LYS A C 1
ATOM 862 O O . LYS A 1 105 ? -13.07 12.969 14.961 1 97.62 105 LYS A O 1
ATOM 867 N N . ASP A 1 106 ? -12.32 12.891 12.914 1 96.06 106 ASP A N 1
ATOM 868 C CA . ASP A 1 106 ? -13.531 12.281 12.383 1 96.06 106 ASP A CA 1
ATOM 869 C C . ASP A 1 106 ? -13.82 10.945 13.055 1 96.06 106 ASP A C 1
ATOM 871 O O . ASP A 1 106 ? -14.977 10.609 13.32 1 96.06 106 ASP A O 1
ATOM 875 N N . PHE A 1 107 ? -12.82 10.18 13.305 1 95.56 107 PHE A N 1
ATOM 876 C CA . PHE A 1 107 ? -12.984 8.844 13.875 1 95.56 107 PHE A CA 1
ATOM 877 C C . PHE A 1 107 ? -13.156 8.93 15.391 1 95.56 107 PHE A C 1
ATOM 879 O O . PHE A 1 107 ? -12.328 9.523 16.078 1 95.56 107 PHE A O 1
ATOM 886 N N . ASP A 1 108 ? -14.219 8.336 15.789 1 92.81 108 ASP A N 1
ATOM 887 C CA . ASP A 1 108 ? -14.531 8.211 17.203 1 92.81 108 ASP A CA 1
ATOM 888 C C . ASP A 1 108 ? -14.602 6.742 17.625 1 92.81 108 ASP A C 1
ATOM 890 O O . ASP A 1 108 ? -15.523 6.023 17.25 1 92.81 108 ASP A O 1
ATOM 894 N N . ILE A 1 109 ? -13.773 6.363 18.469 1 89.5 109 ILE A N 1
ATOM 895 C CA . ILE A 1 109 ? -13.609 4.965 18.844 1 89.5 109 ILE A CA 1
ATOM 896 C C . ILE A 1 109 ? -14.852 4.484 19.594 1 89.5 109 ILE A C 1
ATOM 898 O O . ILE A 1 109 ? -15.156 3.289 19.609 1 89.5 109 ILE A O 1
ATOM 902 N N . GLU A 1 110 ? -15.586 5.355 20.203 1 89.75 110 GLU A N 1
ATOM 903 C CA . GLU A 1 110 ? -16.766 4.988 21 1 89.75 110 GLU A CA 1
ATOM 904 C C . GLU A 1 110 ? -18 4.832 20.109 1 89.75 110 GLU A C 1
ATOM 906 O O . GLU A 1 110 ? -18.953 4.16 20.484 1 89.75 110 GLU A O 1
ATOM 911 N N . LYS A 1 111 ? -17.969 5.406 18.953 1 90.94 111 LYS A N 1
ATOM 912 C CA . LYS A 1 111 ? -19.188 5.492 18.156 1 90.94 111 LYS A CA 1
ATOM 913 C C . LYS A 1 111 ? -19.016 4.773 16.828 1 90.94 111 LYS A C 1
ATOM 915 O O . LYS A 1 111 ? -19.984 4.238 16.266 1 90.94 111 LYS A O 1
ATOM 920 N N . ASP A 1 112 ? -17.844 4.793 16.359 1 91.5 112 ASP A N 1
ATOM 921 C CA . ASP A 1 112 ? -17.609 4.32 15 1 91.5 112 ASP A CA 1
ATOM 922 C C . ASP A 1 112 ? -17.156 2.861 15 1 91.5 112 ASP A C 1
ATOM 924 O O . ASP A 1 112 ? -16.703 2.344 16.016 1 91.5 112 ASP A O 1
ATOM 928 N N . HIS A 1 113 ? -17.344 2.209 13.805 1 87.12 113 HIS A N 1
ATOM 929 C CA . HIS A 1 113 ? -16.859 0.847 13.602 1 87.12 113 HIS A CA 1
ATOM 930 C C . HIS A 1 113 ? -15.344 0.823 13.414 1 87.12 113 HIS A C 1
ATOM 932 O O . HIS A 1 113 ? -14.773 1.747 12.828 1 87.12 113 HIS A O 1
ATOM 938 N N . TYR A 1 114 ? -14.789 -0.198 13.992 1 87.38 114 TYR A N 1
ATOM 939 C CA . TYR A 1 114 ? -13.352 -0.365 13.812 1 87.38 114 TYR A CA 1
ATOM 940 C C . TYR A 1 114 ? -12.938 -1.814 14.039 1 87.38 114 TYR A C 1
ATOM 942 O O . TYR A 1 114 ? -13.695 -2.6 14.617 1 87.38 114 TYR A O 1
ATOM 950 N N . ASP A 1 115 ? -11.805 -2.131 13.43 1 84.12 115 ASP A N 1
ATOM 951 C CA . ASP A 1 115 ? -11.109 -3.375 13.742 1 84.12 115 ASP A CA 1
ATOM 952 C C . ASP A 1 115 ? -10.258 -3.225 15 1 84.12 115 ASP A C 1
ATOM 954 O O . ASP A 1 115 ? -9.344 -2.395 15.039 1 84.12 115 ASP A O 1
ATOM 958 N N . LYS A 1 116 ? -10.508 -4.062 15.977 1 84 116 LYS A N 1
ATOM 959 C CA . LYS A 1 116 ? -9.867 -3.93 17.281 1 84 116 LYS A CA 1
ATOM 960 C C . LYS A 1 116 ? -8.352 -4.086 17.172 1 84 116 LYS A C 1
ATOM 962 O O . LYS A 1 116 ? -7.598 -3.35 17.797 1 84 116 LYS A O 1
ATOM 967 N N . GLU A 1 117 ? -7.957 -5.039 16.422 1 77.5 117 GLU A N 1
ATOM 968 C CA . GLU A 1 117 ? -6.527 -5.281 16.25 1 77.5 117 GLU A CA 1
ATOM 969 C C . GLU A 1 117 ? -5.836 -4.082 15.617 1 77.5 117 GLU A C 1
ATOM 971 O O . GLU A 1 117 ? -4.723 -3.725 16 1 77.5 117 GLU A O 1
ATOM 976 N N . SER A 1 118 ? -6.477 -3.531 14.68 1 78 118 SER A N 1
ATOM 977 C CA . SER A 1 118 ? -5.934 -2.357 14 1 78 118 SER A CA 1
ATOM 978 C C . SER A 1 118 ? -5.785 -1.186 14.969 1 78 118 SER A C 1
ATOM 980 O O . SER A 1 118 ? -4.762 -0.499 14.961 1 78 118 SER A O 1
ATOM 982 N N . ILE A 1 119 ? -6.734 -0.992 15.812 1 87.56 119 ILE A N 1
ATOM 983 C CA . ILE A 1 119 ? -6.715 0.121 16.75 1 87.56 119 ILE A CA 1
ATOM 984 C C . ILE A 1 119 ? -5.598 -0.086 17.781 1 87.56 119 ILE A C 1
ATOM 986 O O . ILE A 1 119 ? -4.875 0.855 18.109 1 87.56 119 ILE A O 1
ATOM 990 N N . GLU A 1 120 ? -5.516 -1.251 18.188 1 84 120 GLU A N 1
ATOM 991 C CA . GLU A 1 120 ? -4.445 -1.544 19.141 1 84 120 GLU A CA 1
ATOM 992 C C . GLU A 1 120 ? -3.072 -1.29 18.531 1 84 120 GLU A C 1
ATOM 994 O O . GLU A 1 120 ? -2.186 -0.739 19.188 1 84 120 GLU A O 1
ATOM 999 N N . LEU A 1 121 ? -2.967 -1.71 17.359 1 75.5 121 LEU A N 1
ATOM 1000 C CA . LEU A 1 121 ? -1.72 -1.475 16.641 1 75.5 121 LEU A CA 1
ATOM 1001 C C . LEU A 1 121 ? -1.433 0.019 16.531 1 75.5 121 LEU A C 1
ATOM 1003 O O . LEU A 1 121 ? -0.31 0.461 16.781 1 75.5 121 LEU A O 1
ATOM 1007 N N . LEU A 1 122 ? -2.414 0.792 16.172 1 82 122 LEU A N 1
ATOM 1008 C CA . LEU A 1 122 ? -2.254 2.23 15.984 1 82 122 LEU A CA 1
ATOM 1009 C C . LEU A 1 122 ? -1.895 2.91 17.297 1 82 122 LEU A C 1
ATOM 1011 O O . LEU A 1 122 ? -1.059 3.816 17.328 1 82 122 LEU A O 1
ATOM 1015 N N . LYS A 1 123 ? -2.502 2.418 18.344 1 85 123 LYS A N 1
ATOM 1016 C CA . LYS A 1 123 ? -2.174 2.939 19.656 1 85 123 LYS A CA 1
ATOM 1017 C C . LYS A 1 123 ? -0.71 2.678 20.016 1 85 123 LYS A C 1
ATOM 1019 O O . LYS A 1 123 ? -0.012 3.572 20.5 1 85 123 LYS A O 1
ATOM 1024 N N . ARG A 1 124 ? -0.34 1.531 19.688 1 76.62 124 ARG A N 1
ATOM 1025 C CA . ARG A 1 124 ? 1.044 1.157 19.953 1 76.62 124 ARG A CA 1
ATOM 1026 C C . ARG A 1 124 ? 2.01 1.988 19.125 1 76.62 124 ARG A C 1
ATOM 1028 O O . ARG A 1 124 ? 3.137 2.254 19.547 1 76.62 124 ARG A O 1
ATOM 1035 N N . GLN A 1 125 ? 1.504 2.41 18 1 73.44 125 GLN A N 1
ATOM 1036 C CA . GLN A 1 125 ? 2.33 3.209 17.109 1 73.44 125 GLN A CA 1
ATOM 1037 C C . GLN A 1 125 ? 2.336 4.676 17.516 1 73.44 125 GLN A C 1
ATOM 1039 O O . GLN A 1 125 ? 3.031 5.496 16.922 1 73.44 125 GLN A O 1
ATOM 1044 N N . GLY A 1 126 ? 1.606 5.031 18.531 1 82.06 126 GLY A N 1
ATOM 1045 C CA . GLY A 1 126 ? 1.736 6.352 19.125 1 82.06 126 GLY A CA 1
ATOM 1046 C C . GLY A 1 126 ? 0.588 7.277 18.781 1 82.06 126 GLY A C 1
ATOM 1047 O O . GLY A 1 126 ? 0.623 8.469 19.094 1 82.06 126 GLY A O 1
ATOM 1048 N N . ILE A 1 127 ? -0.379 6.785 18.109 1 87.94 127 ILE A N 1
ATOM 1049 C CA . ILE A 1 127 ? -1.521 7.625 17.781 1 87.94 127 ILE A CA 1
ATOM 1050 C C . ILE A 1 127 ? -2.346 7.906 19.031 1 87.94 127 ILE A C 1
ATOM 1052 O O . ILE A 1 127 ? -2.695 6.98 19.766 1 87.94 127 ILE A O 1
ATOM 1056 N N . ASP A 1 128 ? -2.549 9.148 19.297 1 92 128 ASP A N 1
ATOM 1057 C CA . ASP A 1 128 ? -3.342 9.602 20.422 1 92 128 ASP A CA 1
ATOM 1058 C C . ASP A 1 128 ? -4.777 9.914 20 1 92 128 ASP A C 1
ATOM 1060 O O . ASP A 1 128 ? -5.078 11.039 19.594 1 92 128 ASP A O 1
ATOM 1064 N N . PHE A 1 129 ? -5.637 9.039 20.281 1 93.25 129 PHE A N 1
ATOM 1065 C CA . PHE A 1 129 ? -7.016 9.164 19.812 1 93.25 129 PHE A CA 1
ATOM 1066 C C . PHE A 1 129 ? -7.75 10.25 20.594 1 93.25 129 PHE A C 1
ATOM 1068 O O . PHE A 1 129 ? -8.672 10.883 20.062 1 93.25 129 PHE A O 1
ATOM 1075 N N . THR A 1 130 ? -7.363 10.422 21.781 1 94.5 130 THR A N 1
ATOM 1076 C CA . THR A 1 130 ? -7.969 11.484 22.562 1 94.5 130 THR A CA 1
ATOM 1077 C C . THR A 1 130 ? -7.59 12.859 22 1 94.5 130 THR A C 1
ATOM 1079 O O . THR A 1 130 ? -8.445 13.719 21.828 1 94.5 130 THR A O 1
ATOM 1082 N N . ARG A 1 131 ? -6.363 13.023 21.734 1 96.06 131 ARG A N 1
ATOM 1083 C CA . ARG A 1 131 ? -5.914 14.289 21.156 1 96.06 131 ARG A CA 1
ATOM 1084 C C . ARG A 1 131 ? -6.547 14.523 19.797 1 96.06 131 ARG A C 1
ATOM 1086 O O . ARG A 1 131 ? -6.926 15.648 19.469 1 96.06 131 ARG A O 1
ATOM 1093 N N . ASN A 1 132 ? -6.621 13.453 19.031 1 96.62 132 ASN A N 1
ATOM 1094 C CA . ASN A 1 132 ? -7.285 13.562 17.734 1 96.62 132 ASN A CA 1
ATOM 1095 C C . ASN A 1 132 ? -8.727 14.039 17.875 1 96.62 132 ASN A C 1
ATOM 1097 O O . ASN A 1 132 ? -9.172 14.906 17.141 1 96.62 132 ASN A O 1
ATOM 1101 N N . ARG A 1 133 ? -9.391 13.516 18.797 1 95.69 133 ARG A N 1
ATOM 1102 C CA . ARG A 1 133 ? -10.789 13.867 19 1 95.69 133 ARG A CA 1
ATOM 1103 C C . ARG A 1 133 ? -10.93 15.328 19.422 1 95.69 133 ARG A C 1
ATOM 1105 O O . ARG A 1 133 ? -11.82 16.031 18.938 1 95.69 133 ARG A O 1
ATOM 1112 N N . GLU A 1 134 ? -10.078 15.82 20.156 1 97 134 GLU A N 1
ATOM 1113 C CA . GLU A 1 134 ? -10.211 17.141 20.75 1 97 134 GLU A CA 1
ATOM 1114 C C . GLU A 1 134 ? -9.633 18.219 19.844 1 97 134 GLU A C 1
ATOM 1116 O O . GLU A 1 134 ? -10.172 19.328 19.766 1 97 134 GLU A O 1
ATOM 1121 N N . LYS A 1 135 ? -8.57 17.875 19.172 1 98.19 135 LYS A N 1
ATOM 1122 C CA . LYS A 1 135 ? -7.828 18.938 18.484 1 98.19 135 LYS A CA 1
ATOM 1123 C C . LYS A 1 135 ? -7.68 18.625 17 1 98.19 135 LYS A C 1
ATOM 1125 O O . LYS A 1 135 ? -7.125 19.422 16.25 1 98.19 135 LYS A O 1
ATOM 1130 N N . GLY A 1 136 ? -8.148 17.469 16.594 1 98.38 136 GLY A N 1
ATOM 1131 C CA . GLY A 1 136 ? -7.918 16.984 15.242 1 98.38 136 GLY A CA 1
ATOM 1132 C C . GLY A 1 136 ? -8.586 17.844 14.188 1 98.38 136 GLY A C 1
ATOM 1133 O O . GLY A 1 136 ? -9.328 18.766 14.508 1 98.38 136 GLY A O 1
ATOM 1134 N N . ILE A 1 137 ? -8.227 17.609 12.992 1 98.56 137 ILE A N 1
ATOM 1135 C CA . ILE A 1 137 ? -8.727 18.297 11.805 1 98.56 137 ILE A CA 1
ATOM 1136 C C . ILE A 1 137 ? -10.047 17.672 11.367 1 98.56 137 ILE A C 1
ATOM 1138 O O . ILE A 1 137 ? -10.188 16.438 11.375 1 98.56 137 ILE A O 1
ATOM 1142 N N . CYS A 1 138 ? -10.961 18.5 11.031 1 97.44 138 CYS A N 1
ATOM 1143 C CA . CYS A 1 138 ? -12.109 18.016 10.266 1 97.44 138 CYS A CA 1
ATOM 1144 C C . CYS A 1 138 ? -11.703 17.672 8.836 1 97.44 138 CYS A C 1
ATOM 1146 O O . CYS A 1 138 ? -11.07 18.484 8.148 1 97.44 138 CYS A O 1
ATOM 1148 N N . SER A 1 139 ? -12.07 16.438 8.453 1 96.62 139 SER A N 1
ATOM 1149 C CA . SER A 1 139 ? -11.648 15.992 7.129 1 96.62 139 SER A CA 1
ATOM 1150 C C . SER A 1 139 ? -12.164 16.922 6.039 1 96.62 139 SER A C 1
ATOM 1152 O O . SER A 1 139 ? -11.5 17.109 5.016 1 96.62 139 SER A O 1
ATOM 1154 N N . ARG A 1 140 ? -13.266 17.5 6.242 1 95.44 140 ARG A N 1
ATOM 1155 C CA . ARG A 1 140 ? -13.805 18.469 5.285 1 95.44 140 ARG A CA 1
ATOM 1156 C C . ARG A 1 140 ? -12.883 19.672 5.148 1 95.44 140 ARG A C 1
ATOM 1158 O O . ARG A 1 140 ? -12.641 20.141 4.035 1 95.44 140 ARG A O 1
ATOM 1165 N N . ASP A 1 141 ? -12.484 20.188 6.234 1 97.31 141 ASP A N 1
ATOM 1166 C CA . ASP A 1 141 ? -11.57 21.328 6.215 1 97.31 141 ASP A CA 1
ATOM 1167 C C . ASP A 1 141 ? -10.266 20.984 5.508 1 97.31 141 ASP A C 1
ATOM 1169 O O . ASP A 1 141 ? -9.727 21.797 4.75 1 97.31 141 ASP A O 1
ATOM 1173 N N . PHE A 1 142 ? -9.781 19.828 5.809 1 97.31 142 PHE A N 1
ATOM 1174 C CA . PHE A 1 142 ? -8.586 19.359 5.117 1 97.31 142 PHE A CA 1
ATOM 1175 C C . PHE A 1 142 ? -8.812 19.328 3.609 1 97.31 142 PHE A C 1
ATOM 1177 O O . PHE A 1 142 ? -7.973 19.797 2.844 1 97.31 142 PHE A O 1
ATOM 1184 N N . GLY A 1 143 ? -9.961 18.781 3.205 1 94.81 143 GLY A N 1
ATOM 1185 C CA . GLY A 1 143 ? -10.289 18.734 1.789 1 94.81 143 GLY A CA 1
ATOM 1186 C C . GLY A 1 143 ? -10.289 20.094 1.127 1 94.81 143 GLY A C 1
ATOM 1187 O O . GLY A 1 143 ? -9.789 20.25 0.013 1 94.81 143 GLY A O 1
ATOM 1188 N N . MET A 1 144 ? -10.789 21 1.79 1 94 144 MET A N 1
ATOM 1189 C CA . MET A 1 144 ? -10.836 22.359 1.28 1 94 144 MET A CA 1
ATOM 1190 C C . MET A 1 144 ? -9.43 22.922 1.108 1 94 144 MET A C 1
ATOM 1192 O O . MET A 1 144 ? -9.133 23.578 0.106 1 94 144 MET A O 1
ATOM 1196 N N . MET A 1 145 ? -8.625 22.703 2.051 1 94.88 145 MET A N 1
ATOM 1197 C CA . MET A 1 145 ? -7.254 23.203 1.975 1 94.88 145 MET A CA 1
ATOM 1198 C C . MET A 1 145 ? -6.52 22.578 0.79 1 94.88 145 MET A C 1
ATOM 1200 O O . MET A 1 145 ? -5.762 23.266 0.1 1 94.88 145 MET A O 1
ATOM 1204 N N . VAL A 1 146 ? -6.789 21.344 0.589 1 93.25 146 VAL A N 1
ATOM 1205 C CA . VAL A 1 146 ? -6.16 20.641 -0.526 1 93.25 146 VAL A CA 1
ATOM 1206 C C . VAL A 1 146 ? -6.598 21.266 -1.846 1 93.25 146 VAL A C 1
ATOM 1208 O O . VAL A 1 146 ? -5.77 21.531 -2.721 1 93.25 146 VAL A O 1
ATOM 1211 N N . LEU A 1 147 ? -7.773 21.547 -1.982 1 87.38 147 LEU A N 1
ATOM 1212 C CA . LEU A 1 147 ? -8.32 22.125 -3.209 1 87.38 147 LEU A CA 1
ATOM 1213 C C . LEU A 1 147 ? -7.742 23.5 -3.471 1 87.38 147 LEU A C 1
ATOM 1215 O O . LEU A 1 147 ? -7.332 23.812 -4.594 1 87.38 147 LEU A O 1
ATOM 1219 N N . ILE A 1 148 ? -7.582 24.266 -2.453 1 88.31 148 ILE A N 1
ATOM 1220 C CA . ILE A 1 148 ? -7.148 25.641 -2.605 1 88.31 148 ILE A CA 1
ATOM 1221 C C . ILE A 1 148 ? -5.637 25.703 -2.789 1 88.31 148 ILE A C 1
ATOM 1223 O O . ILE A 1 148 ? -5.117 26.562 -3.498 1 88.31 148 ILE A O 1
ATOM 1227 N N . SER A 1 149 ? -4.938 24.812 -2.186 1 86.94 149 SER A N 1
ATOM 1228 C CA . SER A 1 149 ? -3.479 24.812 -2.221 1 86.94 149 SER A CA 1
ATOM 1229 C C . SER A 1 149 ? -2.959 24.406 -3.598 1 86.94 149 SER A C 1
ATOM 1231 O O . SER A 1 149 ? -1.803 24.672 -3.932 1 86.94 149 SER A O 1
ATOM 1233 N N . GLY A 1 150 ? -3.752 23.672 -4.445 1 80.25 150 GLY A N 1
ATOM 1234 C CA . GLY A 1 150 ? -3.289 23.172 -5.727 1 80.25 150 GLY A CA 1
ATOM 1235 C C . GLY A 1 150 ? -2.691 21.766 -5.633 1 80.25 150 GLY A C 1
ATOM 1236 O O . GLY A 1 150 ? -2.266 21.203 -6.645 1 80.25 150 GLY A O 1
ATOM 1237 N N . LEU A 1 151 ? -2.492 21.203 -4.441 1 80.44 151 LEU A N 1
ATOM 1238 C CA . LEU A 1 151 ? -1.985 19.859 -4.25 1 80.44 151 LEU A CA 1
ATOM 1239 C C . LEU A 1 151 ? -2.809 18.844 -5.047 1 80.44 151 LEU A C 1
ATOM 1241 O O . LEU A 1 151 ? -2.281 17.828 -5.512 1 80.44 151 LEU A O 1
ATOM 1245 N N . GLY A 1 152 ? -4.082 19.094 -5.324 1 65.88 152 GLY A N 1
ATOM 1246 C CA . GLY A 1 152 ? -4.945 18.188 -6.062 1 65.88 152 GLY A CA 1
ATOM 1247 C C . GLY A 1 152 ? -4.844 18.359 -7.566 1 65.88 152 GLY A C 1
ATOM 1248 O O . GLY A 1 152 ? -5.324 17.516 -8.328 1 65.88 152 GLY A O 1
ATOM 1249 N N . PHE A 1 153 ? -4.418 19.438 -8.094 1 60 153 PHE A N 1
ATOM 1250 C CA . PHE A 1 153 ? -4.609 19.828 -9.484 1 60 153 PHE A CA 1
ATOM 1251 C C . PHE A 1 153 ? -3.268 20.047 -10.18 1 60 153 PHE A C 1
ATOM 1253 O O . PHE A 1 153 ? -3.215 20.234 -11.398 1 60 153 PHE A O 1
ATOM 1260 N N . GLY A 1 154 ? -2.268 19.359 -9.852 1 59 154 GLY A N 1
ATOM 1261 C CA . GLY A 1 154 ? -1.013 19.719 -10.492 1 59 154 GLY A CA 1
ATOM 1262 C C . GLY A 1 154 ? -0.31 18.531 -11.117 1 59 154 GLY A C 1
ATOM 1263 O O . GLY A 1 154 ? -0.891 17.438 -11.234 1 59 154 GLY A O 1
ATOM 1264 N N . GLU A 1 155 ? 0.793 18.812 -11.867 1 64.62 155 GLU A N 1
ATOM 1265 C CA . GLU A 1 155 ? 1.731 17.875 -12.461 1 64.62 155 GLU A CA 1
ATOM 1266 C C . GLU A 1 155 ? 2.457 17.062 -11.391 1 64.62 155 GLU A C 1
ATOM 1268 O O . GLU A 1 155 ? 3.627 16.703 -11.562 1 64.62 155 GLU A O 1
ATOM 1273 N N . LEU A 1 156 ? 1.711 16.828 -10.289 1 68.19 156 LEU A N 1
ATOM 1274 C CA . LEU A 1 156 ? 2.367 16.109 -9.203 1 68.19 156 LEU A CA 1
ATOM 1275 C C . LEU A 1 156 ? 2.34 14.609 -9.461 1 68.19 156 LEU A C 1
ATOM 1277 O O . LEU A 1 156 ? 1.394 14.094 -10.055 1 68.19 156 LEU A O 1
ATOM 1281 N N . THR A 1 157 ? 3.385 13.953 -9.117 1 69.31 157 THR A N 1
ATOM 1282 C CA . THR A 1 157 ? 3.457 12.5 -9.148 1 69.31 157 THR A CA 1
ATOM 1283 C C . THR A 1 157 ? 3.188 11.922 -7.762 1 69.31 157 THR A C 1
ATOM 1285 O O . THR A 1 157 ? 3.91 12.219 -6.809 1 69.31 157 THR A O 1
ATOM 1288 N N . TRP A 1 158 ? 2.1 11.172 -7.684 1 71 158 TRP A N 1
ATOM 1289 C CA . TRP A 1 158 ? 1.697 10.594 -6.402 1 71 158 TRP A CA 1
ATOM 1290 C C . TRP A 1 158 ? 2.227 9.172 -6.258 1 71 158 TRP A C 1
ATOM 1292 O O . TRP A 1 158 ? 2.182 8.391 -7.207 1 71 158 TRP A O 1
ATOM 1302 N N . VAL A 1 159 ? 2.826 9 -5.102 1 66.94 159 VAL A N 1
ATOM 1303 C CA . VAL A 1 159 ? 3.322 7.66 -4.793 1 66.94 159 VAL A CA 1
ATOM 1304 C C . VAL A 1 159 ? 2.824 7.227 -3.414 1 66.94 159 VAL A C 1
ATOM 1306 O O . VAL A 1 159 ? 2.625 8.062 -2.529 1 66.94 159 VAL A O 1
ATOM 1309 N N . THR A 1 160 ? 2.455 5.859 -3.273 1 70.75 160 THR A N 1
ATOM 1310 C CA . THR A 1 160 ? 2.072 5.363 -1.955 1 70.75 160 THR A CA 1
ATOM 1311 C C . THR A 1 160 ? 3.162 4.469 -1.375 1 70.75 160 THR A C 1
ATOM 1313 O O . THR A 1 160 ? 3.824 3.732 -2.109 1 70.75 160 THR A O 1
ATOM 1316 N N . PHE A 1 161 ? 3.418 4.551 -0.128 1 65.75 161 PHE A N 1
ATOM 1317 C CA . PHE A 1 161 ? 4.5 3.852 0.553 1 65.75 161 PHE A CA 1
ATOM 1318 C C . PHE A 1 161 ? 4.32 2.342 0.451 1 65.75 161 PHE A C 1
ATOM 1320 O O . PHE A 1 161 ? 5.266 1.617 0.133 1 65.75 161 PHE A O 1
ATOM 1327 N N . HIS A 1 162 ? 3.227 1.874 0.68 1 69.31 162 HIS A N 1
ATOM 1328 C CA . HIS A 1 162 ? 3.018 0.431 0.706 1 69.31 162 HIS A CA 1
ATOM 1329 C C . HIS A 1 162 ? 3.258 -0.185 -0.668 1 69.31 162 HIS A C 1
ATOM 1331 O O . HIS A 1 162 ? 3.764 -1.306 -0.77 1 69.31 162 HIS A O 1
ATOM 1337 N N . SER A 1 163 ? 2.924 0.569 -1.6 1 77.12 163 SER A N 1
ATOM 1338 C CA . SER A 1 163 ? 3.172 0.082 -2.953 1 77.12 163 SER A CA 1
ATOM 1339 C C . SER A 1 163 ? 4.664 -0.09 -3.213 1 77.12 163 SER A C 1
ATOM 1341 O O . SER A 1 163 ? 5.07 -0.979 -3.967 1 77.12 163 SER A O 1
ATOM 1343 N N . ALA A 1 164 ? 5.418 0.684 -2.541 1 78.69 164 ALA A N 1
ATOM 1344 C CA . ALA A 1 164 ? 6.863 0.636 -2.723 1 78.69 164 ALA A CA 1
ATOM 1345 C C . ALA A 1 164 ? 7.434 -0.703 -2.262 1 78.69 164 ALA A C 1
ATOM 1347 O O . ALA A 1 164 ? 8.336 -1.252 -2.895 1 78.69 164 ALA A O 1
ATOM 1348 N N . TYR A 1 165 ? 6.891 -1.276 -1.244 1 84.12 165 TYR A N 1
ATOM 1349 C CA . TYR A 1 165 ? 7.344 -2.576 -0.761 1 84.12 165 TYR A CA 1
ATOM 1350 C C . TYR A 1 165 ? 7.02 -3.674 -1.768 1 84.12 165 TYR A C 1
ATOM 1352 O O . TYR A 1 165 ? 7.844 -4.559 -2.02 1 84.12 165 TYR A O 1
ATOM 1360 N N . ASP A 1 166 ? 5.84 -3.592 -2.279 1 86.06 166 ASP A N 1
ATOM 1361 C CA . ASP A 1 166 ? 5.457 -4.594 -3.27 1 86.06 166 ASP A CA 1
ATOM 1362 C C . ASP A 1 166 ? 6.418 -4.59 -4.457 1 86.06 166 ASP A C 1
ATOM 1364 O O . ASP A 1 166 ? 6.926 -5.641 -4.855 1 86.06 166 ASP A O 1
ATOM 1368 N N . PHE A 1 167 ? 6.691 -3.455 -4.898 1 86.75 167 PHE A N 1
ATOM 1369 C CA . PHE A 1 167 ? 7.59 -3.338 -6.039 1 86.75 167 PHE A CA 1
ATOM 1370 C C . PHE A 1 167 ? 9.023 -3.693 -5.641 1 86.75 167 PHE A C 1
ATOM 1372 O O . PHE A 1 167 ? 9.773 -4.246 -6.445 1 86.75 167 PHE A O 1
ATOM 1379 N N . GLY A 1 168 ? 9.375 -3.342 -4.469 1 90.88 168 GLY A N 1
ATOM 1380 C CA . GLY A 1 168 ? 10.695 -3.703 -3.977 1 90.88 168 GLY A CA 1
ATOM 1381 C C . GLY A 1 168 ? 10.938 -5.199 -3.967 1 90.88 168 GLY A C 1
ATOM 1382 O O . GLY A 1 168 ? 11.938 -5.676 -4.512 1 90.88 168 GLY A O 1
ATOM 1383 N N . PHE A 1 169 ? 10.039 -5.918 -3.355 1 92 169 PHE A N 1
ATOM 1384 C CA . PHE A 1 169 ? 10.172 -7.371 -3.314 1 92 169 PHE A CA 1
ATOM 1385 C C . PHE A 1 169 ? 10.156 -7.957 -4.723 1 92 169 PHE A C 1
ATOM 1387 O O . PHE A 1 169 ? 10.922 -8.875 -5.027 1 92 169 PHE A O 1
ATOM 1394 N N . PHE A 1 170 ? 9.297 -7.445 -5.508 1 91.5 170 PHE A N 1
ATOM 1395 C CA . PHE A 1 170 ? 9.18 -7.934 -6.875 1 91.5 170 PHE A CA 1
ATOM 1396 C C . PHE A 1 170 ? 10.484 -7.742 -7.637 1 91.5 170 PHE A C 1
ATOM 1398 O O . PHE A 1 170 ? 10.969 -8.672 -8.281 1 91.5 170 PHE A O 1
ATOM 1405 N N . LEU A 1 171 ? 11.062 -6.586 -7.504 1 90.69 171 LEU A N 1
ATOM 1406 C CA . LEU A 1 171 ? 12.32 -6.285 -8.164 1 90.69 171 LEU A CA 1
ATOM 1407 C C . LEU A 1 171 ? 13.438 -7.184 -7.645 1 90.69 171 LEU A C 1
ATOM 1409 O O . LEU A 1 171 ? 14.258 -7.68 -8.422 1 90.69 171 LEU A O 1
ATOM 1413 N N . LYS A 1 172 ? 13.469 -7.32 -6.375 1 94.38 172 LYS A N 1
ATOM 1414 C CA . LYS A 1 172 ? 14.453 -8.211 -5.766 1 94.38 172 LYS A CA 1
ATOM 1415 C C . LYS A 1 172 ? 14.367 -9.617 -6.352 1 94.38 172 LYS A C 1
ATOM 1417 O O . LYS A 1 172 ? 15.383 -10.227 -6.66 1 94.38 172 LYS A O 1
ATOM 1422 N N . ILE A 1 173 ? 13.18 -10.07 -6.484 1 92.69 173 ILE A N 1
ATOM 1423 C CA . ILE A 1 173 ? 12.953 -11.422 -7 1 92.69 173 ILE A CA 1
ATOM 1424 C C . ILE A 1 173 ? 13.391 -11.492 -8.461 1 92.69 173 ILE A C 1
ATOM 1426 O O . ILE A 1 173 ? 14.047 -12.453 -8.875 1 92.69 173 ILE A O 1
ATOM 1430 N N . LEU A 1 174 ? 13.031 -10.523 -9.266 1 90.38 174 LEU A N 1
ATOM 1431 C CA . LEU A 1 174 ? 13.328 -10.516 -10.695 1 90.38 174 LEU A CA 1
ATOM 1432 C C . LEU A 1 174 ? 14.828 -10.445 -10.938 1 90.38 174 LEU A C 1
ATOM 1434 O O . LEU A 1 174 ? 15.344 -11.094 -11.852 1 90.38 174 LEU A O 1
ATOM 1438 N N . THR A 1 175 ? 15.453 -9.656 -10.172 1 90.69 175 THR A N 1
ATOM 1439 C CA . THR A 1 175 ? 16.859 -9.398 -10.43 1 90.69 175 THR A CA 1
ATOM 1440 C C . THR A 1 175 ? 17.734 -10.375 -9.648 1 90.69 175 THR A C 1
ATOM 1442 O O . THR A 1 175 ? 18.906 -10.57 -9.984 1 90.69 175 THR A O 1
ATOM 1445 N N . GLN A 1 176 ? 17.188 -10.93 -8.562 1 92.19 176 GLN A N 1
ATOM 1446 C CA . GLN A 1 176 ? 17.922 -11.797 -7.648 1 92.19 176 GLN A CA 1
ATOM 1447 C C . GLN A 1 176 ? 19.109 -11.07 -7.043 1 92.19 176 GLN A C 1
ATOM 1449 O O . GLN A 1 176 ? 20.172 -11.672 -6.832 1 92.19 176 GLN A O 1
ATOM 1454 N N . ASN A 1 177 ? 18.969 -9.766 -6.895 1 92.38 177 ASN A N 1
ATOM 1455 C CA . ASN A 1 177 ? 19.969 -8.875 -6.309 1 92.38 177 ASN A CA 1
ATOM 1456 C C . ASN A 1 177 ? 19.344 -7.941 -5.273 1 92.38 177 ASN A C 1
ATOM 1458 O O . ASN A 1 177 ? 18.125 -7.75 -5.25 1 92.38 177 ASN A O 1
ATOM 1462 N N . PRO A 1 178 ? 20.234 -7.441 -4.406 1 93.69 178 PRO A N 1
ATOM 1463 C CA . PRO A 1 178 ? 19.734 -6.371 -3.545 1 93.69 178 PRO A CA 1
ATOM 1464 C C . PRO A 1 178 ? 19.156 -5.199 -4.336 1 93.69 178 PRO A C 1
ATOM 1466 O O . PRO A 1 178 ? 19.5 -5.012 -5.508 1 93.69 178 PRO A O 1
ATOM 1469 N N . LEU A 1 179 ? 18.234 -4.5 -3.686 1 93.94 179 LEU A N 1
ATOM 1470 C CA . LEU A 1 179 ? 17.656 -3.33 -4.328 1 93.94 179 LEU A CA 1
ATOM 1471 C C . LEU A 1 179 ? 18.719 -2.303 -4.672 1 93.94 179 LEU A C 1
ATOM 1473 O O . LEU A 1 179 ? 19.812 -2.312 -4.086 1 93.94 179 LEU A O 1
ATOM 1477 N N . PRO A 1 180 ? 18.438 -1.455 -5.602 1 92.19 180 PRO A N 1
ATOM 1478 C CA . PRO A 1 180 ? 19.391 -0.42 -5.992 1 92.19 180 PRO A CA 1
ATOM 1479 C C . PRO A 1 180 ? 19.828 0.459 -4.824 1 92.19 180 PRO A C 1
ATOM 1481 O O . PRO A 1 180 ? 19.109 0.563 -3.826 1 92.19 180 PRO A O 1
ATOM 1484 N N . PRO A 1 181 ? 20.984 1.05 -4.953 1 90.38 181 PRO A N 1
ATOM 1485 C CA . PRO A 1 181 ? 21.562 1.757 -3.811 1 90.38 181 PRO A CA 1
ATOM 1486 C C . PRO A 1 181 ? 20.797 3.029 -3.453 1 90.38 181 PRO A C 1
ATOM 1488 O O . PRO A 1 181 ? 20.906 3.518 -2.324 1 90.38 181 PRO A O 1
ATOM 1491 N N . ASP A 1 182 ? 20.062 3.562 -4.504 1 85.5 182 ASP A N 1
ATOM 1492 C CA . ASP A 1 182 ? 19.359 4.809 -4.23 1 85.5 182 ASP A CA 1
ATOM 1493 C C . ASP A 1 182 ? 17.984 4.82 -4.914 1 85.5 182 ASP A C 1
ATOM 1495 O O . ASP A 1 182 ? 17.734 4.016 -5.812 1 85.5 182 ASP A O 1
ATOM 1499 N N . LEU A 1 183 ? 17.109 5.676 -4.414 1 81.69 183 LEU A N 1
ATOM 1500 C CA . LEU A 1 183 ? 15.727 5.781 -4.871 1 81.69 183 LEU A CA 1
ATOM 1501 C C . LEU A 1 183 ? 15.664 6.039 -6.371 1 81.69 183 LEU A C 1
ATOM 1503 O O . LEU A 1 183 ? 14.836 5.457 -7.074 1 81.69 183 LEU A O 1
ATOM 1507 N N . LYS A 1 184 ? 16.516 6.949 -6.871 1 79.5 184 LYS A N 1
ATOM 1508 C CA . LYS A 1 184 ? 16.531 7.277 -8.289 1 79.5 184 LYS A CA 1
ATOM 1509 C C . LYS A 1 184 ? 16.75 6.027 -9.141 1 79.5 184 LYS A C 1
ATOM 1511 O O . LYS A 1 184 ? 16.031 5.801 -10.117 1 79.5 184 LYS A O 1
ATOM 1516 N N . SER A 1 185 ? 17.719 5.273 -8.805 1 86 185 SER A N 1
ATOM 1517 C CA . SER A 1 185 ? 18 4.031 -9.508 1 86 185 SER A CA 1
ATOM 1518 C C . SER A 1 185 ? 16.844 3.047 -9.398 1 86 185 SER A C 1
ATOM 1520 O O . SER A 1 185 ? 16.531 2.338 -10.359 1 86 185 SER A O 1
ATOM 1522 N N . PHE A 1 186 ? 16.203 3.059 -8.266 1 87.38 186 PHE A N 1
ATOM 1523 C CA . PHE A 1 186 ? 15.062 2.186 -8.047 1 87.38 186 PHE A CA 1
ATOM 1524 C C . PHE A 1 186 ? 13.922 2.545 -8.992 1 87.38 186 PHE A C 1
ATOM 1526 O O . PHE A 1 186 ? 13.375 1.676 -9.672 1 87.38 186 PHE A O 1
ATOM 1533 N N . ILE A 1 187 ? 13.586 3.779 -9.062 1 77.31 187 ILE A N 1
ATOM 1534 C CA . ILE A 1 187 ? 12.484 4.258 -9.891 1 77.31 187 ILE A CA 1
ATOM 1535 C C . ILE A 1 187 ? 12.773 3.961 -11.359 1 77.31 187 ILE A C 1
ATOM 1537 O O . ILE A 1 187 ? 11.867 3.623 -12.125 1 77.31 187 ILE A O 1
ATOM 1541 N N . ARG A 1 188 ? 14 4.012 -11.75 1 79.38 188 ARG A N 1
ATOM 1542 C CA . ARG A 1 188 ? 14.383 3.736 -13.133 1 79.38 188 ARG A CA 1
ATOM 1543 C C . ARG A 1 188 ? 14.086 2.287 -13.5 1 79.38 188 ARG A C 1
ATOM 1545 O O . ARG A 1 188 ? 13.766 1.993 -14.656 1 79.38 188 ARG A O 1
ATOM 1552 N N . HIS A 1 189 ? 14.195 1.464 -12.539 1 80.44 189 HIS A N 1
ATOM 1553 C CA . HIS A 1 189 ? 13.914 0.053 -12.781 1 80.44 189 HIS A CA 1
ATOM 1554 C C . HIS A 1 189 ? 12.414 -0.19 -12.961 1 80.44 189 HIS A C 1
ATOM 1556 O O . HIS A 1 189 ? 12.008 -1.225 -13.492 1 80.44 189 HIS A O 1
ATOM 1562 N N . LEU A 1 190 ? 11.633 0.726 -12.352 1 72.06 190 LEU A N 1
ATOM 1563 C CA . LEU A 1 190 ? 10.18 0.554 -12.383 1 72.06 190 LEU A CA 1
ATOM 1564 C C . LEU A 1 190 ? 9.586 1.188 -13.641 1 72.06 190 LEU A C 1
ATOM 1566 O O . LEU A 1 190 ? 8.414 0.973 -13.953 1 72.06 190 LEU A O 1
ATOM 1570 N N . THR A 1 191 ? 10.281 2.102 -14.234 1 63.59 191 THR A N 1
ATOM 1571 C CA . THR A 1 191 ? 9.82 2.805 -15.43 1 63.59 191 THR A CA 1
ATOM 1572 C C . THR A 1 191 ? 10.445 2.199 -16.688 1 63.59 191 THR A C 1
ATOM 1574 O O . THR A 1 191 ? 11.578 1.718 -16.656 1 63.59 191 THR A O 1
ATOM 1577 N N . MET B 1 1 ? -32.562 -7.574 -18.078 1 21.48 1 MET B N 1
ATOM 1578 C CA . MET B 1 1 ? -32.031 -7.781 -16.719 1 21.48 1 MET B CA 1
ATOM 1579 C C . MET B 1 1 ? -30.578 -8.172 -16.75 1 21.48 1 MET B C 1
ATOM 1581 O O . MET B 1 1 ? -30.234 -9.312 -17.062 1 21.48 1 MET B O 1
ATOM 1585 N N . SER B 1 2 ? -29.688 -7.535 -17.391 1 27.55 2 SER B N 1
ATOM 1586 C CA . SER B 1 2 ? -28.297 -7.898 -17.641 1 27.55 2 SER B CA 1
ATOM 1587 C C . SER B 1 2 ? -27.594 -8.32 -16.359 1 27.55 2 SER B C 1
ATOM 1589 O O . SER B 1 2 ? -27.438 -7.512 -15.438 1 27.55 2 SER B O 1
ATOM 1591 N N . ILE B 1 3 ? -27.969 -9.391 -15.875 1 30.55 3 ILE B N 1
ATOM 1592 C CA . ILE B 1 3 ? -27.5 -10 -14.641 1 30.55 3 ILE B CA 1
ATOM 1593 C C . ILE B 1 3 ? -25.969 -9.906 -14.57 1 30.55 3 ILE B C 1
ATOM 1595 O O . ILE B 1 3 ? -25.281 -10.453 -15.43 1 30.55 3 ILE B O 1
ATOM 1599 N N . PHE B 1 4 ? -25.453 -8.875 -14.469 1 36.91 4 PHE B N 1
ATOM 1600 C CA . PHE B 1 4 ? -24.031 -8.828 -14.117 1 36.91 4 PHE B CA 1
ATOM 1601 C C . PHE B 1 4 ? -23.625 -10.07 -13.328 1 36.91 4 PHE B C 1
ATOM 1603 O O . PHE B 1 4 ? -24 -10.219 -12.164 1 36.91 4 PHE B O 1
ATOM 1610 N N . VAL B 1 5 ? -23.781 -11.172 -13.859 1 42.31 5 VAL B N 1
ATOM 1611 C CA . VAL B 1 5 ? -23.469 -12.469 -13.266 1 42.31 5 VAL B CA 1
ATOM 1612 C C . VAL B 1 5 ? -22.062 -12.438 -12.664 1 42.31 5 VAL B C 1
ATOM 1614 O O . VAL B 1 5 ? -21.078 -12.289 -13.383 1 42.31 5 VAL B O 1
ATOM 1617 N N . ASN B 1 6 ? -21.812 -11.766 -11.531 1 56.75 6 ASN B N 1
ATOM 1618 C CA . ASN B 1 6 ? -20.625 -11.758 -10.695 1 56.75 6 ASN B CA 1
ATOM 1619 C C . ASN B 1 6 ? -20.031 -13.156 -10.555 1 56.75 6 ASN B C 1
ATOM 1621 O O . ASN B 1 6 ? -20.625 -14.023 -9.906 1 56.75 6 ASN B O 1
ATOM 1625 N N . LYS B 1 7 ? -19.375 -13.734 -11.641 1 66.81 7 LYS B N 1
ATOM 1626 C CA . LYS B 1 7 ? -18.734 -15.039 -11.594 1 66.81 7 LYS B CA 1
ATOM 1627 C C . LYS B 1 7 ? -17.891 -15.203 -10.336 1 66.81 7 LYS B C 1
ATOM 1629 O O . LYS B 1 7 ? -17.188 -14.266 -9.922 1 66.81 7 LYS B O 1
ATOM 1634 N N . PRO B 1 8 ? -18.172 -16.359 -9.695 1 77.62 8 PRO B N 1
ATOM 1635 C CA . PRO B 1 8 ? -17.328 -16.609 -8.516 1 77.62 8 PRO B CA 1
ATOM 1636 C C . PRO B 1 8 ? -15.836 -16.625 -8.844 1 77.62 8 PRO B C 1
ATOM 1638 O O . PRO B 1 8 ? -15.445 -17.078 -9.914 1 77.62 8 PRO B O 1
ATOM 1641 N N . VAL B 1 9 ? -15.094 -16.172 -8.008 1 81.06 9 VAL B N 1
ATOM 1642 C CA . VAL B 1 9 ? -13.648 -16.062 -8.211 1 81.06 9 VAL B CA 1
ATOM 1643 C C . VAL B 1 9 ? -12.945 -17.219 -7.5 1 81.06 9 VAL B C 1
ATOM 1645 O O . VAL B 1 9 ? -13.227 -17.516 -6.336 1 81.06 9 VAL B O 1
ATOM 1648 N N . ILE B 1 10 ? -12.078 -17.906 -8.156 1 85.25 10 ILE B N 1
ATOM 1649 C CA . ILE B 1 10 ? -11.273 -18.984 -7.609 1 85.25 10 ILE B CA 1
ATOM 1650 C C . ILE B 1 10 ? -9.812 -18.547 -7.508 1 85.25 10 ILE B C 1
ATOM 1652 O O . ILE B 1 10 ? -9.25 -18.016 -8.469 1 85.25 10 ILE B O 1
ATOM 1656 N N . VAL B 1 11 ? -9.258 -18.734 -6.316 1 87.25 11 VAL B N 1
ATOM 1657 C CA . VAL B 1 11 ? -7.832 -18.469 -6.141 1 87.25 11 VAL B CA 1
ATOM 1658 C C . VAL B 1 11 ? -7.023 -19.688 -6.566 1 87.25 11 VAL B C 1
ATOM 1660 O O . VAL B 1 11 ? -7.195 -20.781 -6.012 1 87.25 11 VAL B O 1
ATOM 1663 N N . ARG B 1 12 ? -6.262 -19.469 -7.562 1 92.38 12 ARG B N 1
ATOM 1664 C CA . ARG B 1 12 ? -5.34 -20.531 -7.973 1 92.38 12 ARG B CA 1
ATOM 1665 C C . ARG B 1 12 ? -4.051 -20.469 -7.164 1 92.38 12 ARG B C 1
ATOM 1667 O O . ARG B 1 12 ? -3.199 -19.609 -7.395 1 92.38 12 ARG B O 1
ATOM 1674 N N . GLU B 1 13 ? -3.949 -21.406 -6.199 1 94.25 13 GLU B N 1
ATOM 1675 C CA . GLU B 1 13 ? -2.73 -21.5 -5.402 1 94.25 13 GLU B CA 1
ATOM 1676 C C . GLU B 1 13 ? -1.584 -22.094 -6.219 1 94.25 13 GLU B C 1
ATOM 1678 O O . GLU B 1 13 ? -1.729 -23.156 -6.832 1 94.25 13 GLU B O 1
ATOM 1683 N N . VAL B 1 14 ? -0.53 -21.375 -6.164 1 97.88 14 VAL B N 1
ATOM 1684 C CA . VAL B 1 14 ? 0.605 -21.812 -6.973 1 97.88 14 VAL B CA 1
ATOM 1685 C C . VAL B 1 14 ? 1.756 -22.234 -6.059 1 97.88 14 VAL B C 1
ATOM 1687 O O . VAL B 1 14 ? 2.18 -21.469 -5.191 1 97.88 14 VAL B O 1
ATOM 1690 N N . PHE B 1 15 ? 2.16 -23.406 -6.227 1 98.31 15 PHE B N 1
ATOM 1691 C CA . PHE B 1 15 ? 3.344 -23.953 -5.586 1 98.31 15 PHE B CA 1
ATOM 1692 C C . PHE B 1 15 ? 4.367 -24.406 -6.625 1 98.31 15 PHE B C 1
ATOM 1694 O O . PHE B 1 15 ? 4.211 -24.125 -7.816 1 98.31 15 PHE B O 1
ATOM 1701 N N . ALA B 1 16 ? 5.441 -25 -6.137 1 98.56 16 ALA B N 1
ATOM 1702 C CA . ALA B 1 16 ? 6.543 -25.328 -7.039 1 98.56 16 ALA B CA 1
ATOM 1703 C C . ALA B 1 16 ? 6.086 -26.281 -8.133 1 98.56 16 ALA B C 1
ATOM 1705 O O . ALA B 1 16 ? 6.52 -26.172 -9.281 1 98.56 16 ALA B O 1
ATOM 1706 N N . ASP B 1 17 ? 5.195 -27.094 -7.84 1 98.25 17 ASP B N 1
ATOM 1707 C CA . ASP B 1 17 ? 4.859 -28.203 -8.734 1 98.25 17 ASP B CA 1
ATOM 1708 C C . ASP B 1 17 ? 3.934 -27.734 -9.852 1 98.25 17 ASP B C 1
ATOM 1710 O O . ASP B 1 17 ? 3.814 -28.406 -10.883 1 98.25 17 ASP B O 1
ATOM 1714 N N . ASN B 1 18 ? 3.275 -26.656 -9.695 1 98.38 18 ASN B N 1
ATOM 1715 C CA . ASN B 1 18 ? 2.371 -26.219 -10.75 1 98.38 18 ASN B CA 1
ATOM 1716 C C . ASN B 1 18 ? 2.752 -24.828 -11.281 1 98.38 18 ASN B C 1
ATOM 1718 O O . ASN B 1 18 ? 1.968 -24.203 -11.984 1 98.38 18 ASN B O 1
ATOM 1722 N N . LEU B 1 19 ? 3.912 -24.359 -10.977 1 98.25 19 LEU B N 1
ATOM 1723 C CA . LEU B 1 19 ? 4.363 -23.031 -11.336 1 98.25 19 LEU B CA 1
ATOM 1724 C C . LEU B 1 19 ? 4.324 -22.828 -12.852 1 98.25 19 LEU B C 1
ATOM 1726 O O . LEU B 1 19 ? 3.734 -21.875 -13.344 1 98.25 19 LEU B O 1
ATOM 1730 N N . GLU B 1 20 ? 4.848 -23.734 -13.578 1 97.12 20 GLU B N 1
ATOM 1731 C CA . GLU B 1 20 ? 4.953 -23.609 -15.031 1 97.12 20 GLU B CA 1
ATOM 1732 C C . GLU B 1 20 ? 3.574 -23.609 -15.68 1 97.12 20 GLU B C 1
ATOM 1734 O O . GLU B 1 20 ? 3.312 -22.797 -16.578 1 97.12 20 GLU B O 1
ATOM 1739 N N . TYR B 1 21 ? 2.812 -24.516 -15.227 1 97.44 21 TYR B N 1
ATOM 1740 C CA . TYR B 1 21 ? 1.466 -24.578 -15.781 1 97.44 21 TYR B CA 1
ATOM 1741 C C . TYR B 1 21 ? 0.707 -23.281 -15.555 1 97.44 21 TYR B C 1
ATOM 1743 O O . TYR B 1 21 ? 0.059 -22.766 -16.469 1 97.44 21 TYR B O 1
ATOM 1751 N N . GLU B 1 22 ? 0.778 -22.766 -14.375 1 97.5 22 GLU B N 1
ATOM 1752 C CA . GLU B 1 22 ? 0.057 -21.547 -14.039 1 97.5 22 GLU B CA 1
ATOM 1753 C C . GLU B 1 22 ? 0.584 -20.359 -14.852 1 97.5 22 GLU B C 1
ATOM 1755 O O . GLU B 1 22 ? -0.187 -19.5 -15.266 1 97.5 22 GLU B O 1
ATOM 1760 N N . PHE B 1 23 ? 1.839 -20.328 -15.094 1 96.69 23 PHE B N 1
ATOM 1761 C CA . PHE B 1 23 ? 2.396 -19.234 -15.883 1 96.69 23 PHE B CA 1
ATOM 1762 C C . PHE B 1 23 ? 1.988 -19.359 -17.344 1 96.69 23 PHE B C 1
ATOM 1764 O O . PHE B 1 23 ? 1.896 -18.359 -18.062 1 96.69 23 PHE B O 1
ATOM 1771 N N . MET B 1 24 ? 1.789 -20.562 -17.844 1 95.81 24 MET B N 1
ATOM 1772 C CA . MET B 1 24 ? 1.242 -20.719 -19.188 1 95.81 24 MET B CA 1
ATOM 1773 C C . MET B 1 24 ? -0.139 -20.078 -19.297 1 95.81 24 MET B C 1
ATOM 1775 O O . MET B 1 24 ? -0.441 -19.406 -20.281 1 95.81 24 MET B O 1
ATOM 1779 N N . LEU B 1 25 ? -0.917 -20.312 -18.312 1 95.38 25 LEU B N 1
ATOM 1780 C CA . LEU B 1 25 ? -2.242 -19.703 -18.281 1 95.38 25 LEU B CA 1
ATOM 1781 C C . LEU B 1 25 ? -2.143 -18.188 -18.234 1 95.38 25 LEU B C 1
ATOM 1783 O O . LEU B 1 25 ? -2.869 -17.484 -18.953 1 95.38 25 LEU B O 1
ATOM 1787 N N . ILE B 1 26 ? -1.281 -17.703 -17.422 1 94.75 26 ILE B N 1
ATOM 1788 C CA . ILE B 1 26 ? -1.089 -16.266 -17.281 1 94.75 26 ILE B CA 1
ATOM 1789 C C . ILE B 1 26 ? -0.658 -15.68 -18.625 1 94.75 26 ILE B C 1
ATOM 1791 O O . ILE B 1 26 ? -1.216 -14.68 -19.078 1 94.75 26 ILE B O 1
ATOM 1795 N N . ARG B 1 27 ? 0.241 -16.312 -19.25 1 92.56 27 ARG B N 1
ATOM 1796 C CA . ARG B 1 27 ? 0.746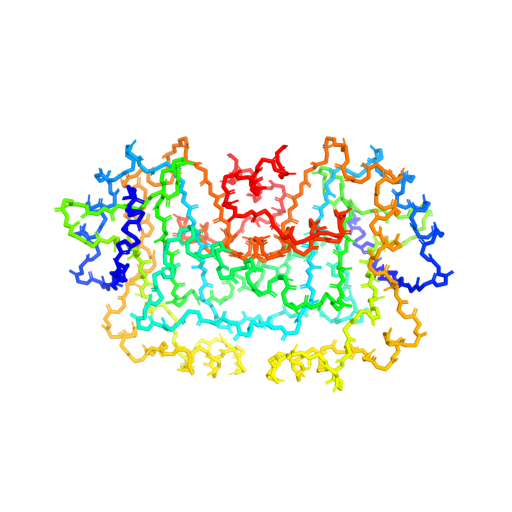 -15.852 -20.531 1 92.56 27 ARG B CA 1
ATOM 1797 C C . ARG B 1 27 ? -0.375 -15.758 -21.562 1 92.56 27 ARG B C 1
ATOM 1799 O O . ARG B 1 27 ? -0.456 -14.789 -22.328 1 92.56 27 ARG B O 1
ATOM 1806 N N . SER B 1 28 ? -1.176 -16.688 -21.547 1 93 28 SER B N 1
ATOM 1807 C CA . SER B 1 28 ? -2.266 -16.734 -22.516 1 93 28 SER B CA 1
ATOM 1808 C C . SER B 1 28 ? -3.293 -15.641 -22.234 1 93 28 SER B C 1
ATOM 1810 O O . SER B 1 28 ? -4.105 -15.312 -23.109 1 93 28 SER B O 1
ATOM 1812 N N . SER B 1 29 ? -3.229 -15.102 -21.047 1 92.69 29 SER B N 1
ATOM 1813 C CA . SER B 1 29 ? -4.23 -14.125 -20.641 1 92.69 29 SER B CA 1
ATOM 1814 C C . SER B 1 29 ? -3.756 -12.703 -20.891 1 92.69 29 SER B C 1
ATOM 1816 O O . SER B 1 29 ? -4.562 -11.773 -20.938 1 92.69 29 SER B O 1
ATOM 1818 N N . LEU B 1 30 ? -2.518 -12.469 -21.031 1 89.62 30 LEU B N 1
ATOM 1819 C CA . LEU B 1 30 ? -1.91 -11.148 -21 1 89.62 30 LEU B CA 1
ATOM 1820 C C . LEU B 1 30 ? -2.393 -10.297 -22.188 1 89.62 30 LEU B C 1
ATOM 1822 O O . LEU B 1 30 ? -2.436 -9.07 -22.094 1 89.62 30 LEU B O 1
ATOM 1826 N N . HIS B 1 31 ? -2.809 -10.898 -23.234 1 87.5 31 HIS B N 1
ATOM 1827 C CA . HIS B 1 31 ? -3.271 -10.164 -24.406 1 87.5 31 HIS B CA 1
ATOM 1828 C C . HIS B 1 31 ? -4.617 -9.5 -24.141 1 87.5 31 HIS B C 1
ATOM 1830 O O . HIS B 1 31 ? -4.867 -8.383 -24.609 1 87.5 31 HIS B O 1
ATOM 1836 N N . ASN B 1 32 ? -5.434 -10.156 -23.391 1 90.75 32 ASN B N 1
ATOM 1837 C CA . ASN B 1 32 ? -6.793 -9.68 -23.156 1 90.75 32 ASN B CA 1
ATOM 1838 C C . ASN B 1 32 ? -6.906 -8.93 -21.828 1 90.75 32 ASN B C 1
ATOM 1840 O O . ASN B 1 32 ? -7.852 -8.172 -21.625 1 90.75 32 ASN B O 1
ATOM 1844 N N . TYR B 1 33 ? -6.051 -9.219 -20.953 1 89 33 TYR B N 1
ATOM 1845 C CA . TYR B 1 33 ? -6.062 -8.625 -19.625 1 89 33 TYR B CA 1
ATOM 1846 C C . TYR B 1 33 ? -4.773 -7.848 -19.359 1 89 33 TYR B C 1
ATOM 1848 O O . TYR B 1 33 ? -3.771 -8.422 -18.922 1 89 33 TYR B O 1
ATOM 1856 N N . SER B 1 34 ? -4.863 -6.523 -19.453 1 84.62 34 SER B N 1
ATOM 1857 C CA . SER B 1 34 ? -3.639 -5.73 -19.516 1 84.62 34 SER B CA 1
ATOM 1858 C C . SER B 1 34 ? -3.379 -5.016 -18.188 1 84.62 34 SER B C 1
ATOM 1860 O O . SER B 1 34 ? -2.41 -4.262 -18.078 1 84.62 34 SER B O 1
ATOM 1862 N N . PHE B 1 35 ? -4.168 -5.215 -17.188 1 81.06 35 PHE B N 1
ATOM 1863 C CA . PHE B 1 35 ? -3.963 -4.621 -15.883 1 81.06 35 PHE B CA 1
ATOM 1864 C C . PHE B 1 35 ? -3.525 -5.672 -14.867 1 81.06 35 PHE B C 1
ATOM 1866 O O . PHE B 1 35 ? -4.129 -6.742 -14.773 1 81.06 35 PHE B O 1
ATOM 1873 N N . VAL B 1 36 ? -2.449 -5.312 -14.18 1 86.12 36 VAL B N 1
ATOM 1874 C CA . VAL B 1 36 ? -1.89 -6.25 -13.211 1 86.12 36 VAL B CA 1
ATOM 1875 C C . VAL B 1 36 ? -1.923 -5.637 -11.812 1 86.12 36 VAL B C 1
ATOM 1877 O O . VAL B 1 36 ? -1.385 -4.551 -11.594 1 86.12 36 VAL B O 1
ATOM 1880 N N . SER B 1 37 ? -2.582 -6.293 -10.969 1 82.69 37 SER B N 1
ATOM 1881 C CA . SER B 1 37 ? -2.564 -5.918 -9.555 1 82.69 37 SER B CA 1
ATOM 1882 C C . SER B 1 37 ? -1.755 -6.91 -8.727 1 82.69 37 SER B C 1
ATOM 1884 O O . SER B 1 37 ? -1.891 -8.125 -8.898 1 82.69 37 SER B O 1
ATOM 1886 N N . MET B 1 38 ? -0.967 -6.281 -7.867 1 86.81 38 MET B N 1
ATOM 1887 C CA . MET B 1 38 ? -0.1 -7.148 -7.074 1 86.81 38 MET B CA 1
ATOM 1888 C C . MET B 1 38 ? -0.167 -6.781 -5.598 1 86.81 38 MET B C 1
ATOM 1890 O O . MET B 1 38 ? -0.378 -5.621 -5.25 1 86.81 38 MET B O 1
ATOM 1894 N N . ASP B 1 39 ? 0.019 -7.801 -4.812 1 82.5 39 ASP B N 1
ATOM 1895 C CA . ASP B 1 39 ? 0.149 -7.652 -3.367 1 82.5 39 ASP B CA 1
ATOM 1896 C C . ASP B 1 39 ? 1.09 -8.703 -2.787 1 82.5 39 ASP B C 1
ATOM 1898 O O . ASP B 1 39 ? 1.082 -9.859 -3.221 1 82.5 39 ASP B O 1
ATOM 1902 N N . THR B 1 40 ? 1.893 -8.25 -1.851 1 89.44 40 THR B N 1
ATOM 1903 C CA . THR B 1 40 ? 2.881 -9.172 -1.294 1 89.44 40 THR B CA 1
ATOM 1904 C C . THR B 1 40 ? 2.693 -9.312 0.214 1 89.44 40 THR B C 1
ATOM 1906 O O . THR B 1 40 ? 2.262 -8.375 0.885 1 89.44 40 THR B O 1
ATOM 1909 N N . GLU B 1 41 ? 2.934 -10.523 0.675 1 87.38 41 GLU B N 1
ATOM 1910 C CA . GLU B 1 41 ? 3.061 -10.797 2.104 1 87.38 41 GLU B CA 1
ATOM 1911 C C . GLU B 1 41 ? 4.512 -11.078 2.482 1 87.38 41 GLU B C 1
ATOM 1913 O O . GLU B 1 41 ? 5.176 -11.906 1.85 1 87.38 41 GLU B O 1
ATOM 1918 N N . PHE B 1 42 ? 4.984 -10.422 3.471 1 88.94 42 PHE B N 1
ATOM 1919 C CA . PHE B 1 42 ? 6.344 -10.555 3.982 1 88.94 42 PHE B CA 1
ATOM 1920 C C . PHE B 1 42 ? 6.363 -10.461 5.504 1 88.94 42 PHE B C 1
ATOM 1922 O O . PHE B 1 42 ? 5.352 -10.109 6.121 1 88.94 42 PHE B O 1
ATOM 1929 N N . PRO B 1 43 ? 7.453 -10.945 6.133 1 86.81 43 PRO B N 1
ATOM 1930 C CA . PRO B 1 43 ? 7.434 -11.133 7.586 1 86.81 43 PRO B CA 1
ATOM 1931 C C . PRO B 1 43 ? 7.465 -9.812 8.352 1 86.81 43 PRO B C 1
ATOM 1933 O O . PRO B 1 43 ? 8.008 -9.742 9.461 1 86.81 43 PRO B O 1
ATOM 1936 N N . GLY B 1 44 ? 6.941 -8.75 7.836 1 78.75 44 GLY B N 1
ATOM 1937 C CA . GLY B 1 44 ? 6.879 -7.465 8.523 1 78.75 44 GLY B CA 1
ATOM 1938 C C . GLY B 1 44 ? 8.086 -6.586 8.25 1 78.75 44 GLY B C 1
ATOM 1939 O O . GLY B 1 44 ? 8.688 -6.66 7.176 1 78.75 44 GLY B O 1
ATOM 1940 N N . THR B 1 45 ? 8.211 -5.535 9.078 1 70.94 45 THR B N 1
ATOM 1941 C CA . THR B 1 45 ? 9.367 -4.656 8.969 1 70.94 45 THR B CA 1
ATOM 1942 C C . THR B 1 45 ? 10.234 -4.75 10.227 1 70.94 45 THR B C 1
ATOM 1944 O O . THR B 1 45 ? 9.719 -4.719 11.344 1 70.94 45 THR B O 1
ATOM 1947 N N . ILE B 1 46 ? 11.438 -5.137 9.922 1 68.44 46 ILE B N 1
ATOM 1948 C CA . ILE B 1 46 ? 12.367 -5.344 11.023 1 68.44 46 ILE B CA 1
ATOM 1949 C C . ILE B 1 46 ? 13.078 -4.035 11.352 1 68.44 46 ILE B C 1
ATOM 1951 O O . ILE B 1 46 ? 13.367 -3.752 12.516 1 68.44 46 ILE B O 1
ATOM 1955 N N . PHE B 1 47 ? 13.336 -3.271 10.336 1 66.06 47 PHE B N 1
ATOM 1956 C CA . PHE B 1 47 ? 14.016 -1.998 10.531 1 66.06 47 PHE B CA 1
ATOM 1957 C C . PHE B 1 47 ? 13.031 -0.838 10.445 1 66.06 47 PHE B C 1
ATOM 1959 O O . PHE B 1 47 ? 12.414 -0.625 9.406 1 66.06 47 PHE B O 1
ATOM 1966 N N . LYS B 1 48 ? 12.617 -0.398 11.57 1 62.38 48 LYS B N 1
ATOM 1967 C CA . LYS B 1 48 ? 11.711 0.745 11.625 1 62.38 48 LYS B CA 1
ATOM 1968 C C . LYS B 1 48 ? 12.453 2.021 11.992 1 62.38 48 LYS B C 1
ATOM 1970 O O . LYS B 1 48 ? 13.383 1.989 12.805 1 62.38 48 LYS B O 1
ATOM 1975 N N . PRO B 1 49 ? 12.148 2.953 11.156 1 56.19 49 PRO B N 1
ATOM 1976 C CA . PRO B 1 49 ? 12.797 4.188 11.602 1 56.19 49 PRO B CA 1
ATOM 1977 C C . PRO B 1 49 ? 12.422 4.562 13.039 1 56.19 49 PRO B C 1
ATOM 1979 O O . PRO B 1 49 ? 11.32 4.254 13.492 1 56.19 49 PRO B O 1
ATOM 1982 N N . ASP B 1 50 ? 13.398 4.723 13.891 1 52.41 50 ASP B N 1
ATOM 1983 C CA . ASP B 1 50 ? 13.07 5.316 15.188 1 52.41 50 ASP B CA 1
ATOM 1984 C C . ASP B 1 50 ? 12.086 6.473 15.023 1 52.41 50 ASP B C 1
ATOM 1986 O O . ASP B 1 50 ? 12.297 7.363 14.195 1 52.41 50 ASP B O 1
ATOM 1990 N N . LYS B 1 51 ? 10.781 6.203 15.367 1 47.94 51 LYS B N 1
ATOM 1991 C CA . LYS B 1 51 ? 9.727 7.211 15.258 1 47.94 51 LYS B CA 1
ATOM 1992 C C . LYS B 1 51 ? 10.289 8.617 15.477 1 47.94 51 LYS B C 1
ATOM 1994 O O . LYS B 1 51 ? 9.844 9.57 14.844 1 47.94 51 LYS B O 1
ATOM 1999 N N . ARG B 1 52 ? 11.055 8.766 16.609 1 45.75 52 ARG B N 1
ATOM 2000 C CA . ARG B 1 52 ? 11.703 10.031 16.953 1 45.75 52 ARG B CA 1
ATOM 2001 C C . ARG B 1 52 ? 12.555 10.539 15.797 1 45.75 52 ARG B C 1
ATOM 2003 O O . ARG B 1 52 ? 12.805 11.742 15.688 1 45.75 52 ARG B O 1
ATOM 2010 N N . PHE B 1 53 ? 13.164 9.617 15.266 1 43.97 53 PHE B N 1
ATOM 2011 C CA . PHE B 1 53 ? 14.125 9.984 14.234 1 43.97 53 PHE B CA 1
ATOM 2012 C C . PHE B 1 53 ? 13.492 9.906 12.852 1 43.97 53 PHE B C 1
ATOM 2014 O O . PHE B 1 53 ? 14.148 10.195 11.844 1 43.97 53 PHE B O 1
ATOM 2021 N N . VAL B 1 54 ? 12.461 9.086 12.844 1 43.5 54 VAL B N 1
ATOM 2022 C CA . VAL B 1 54 ? 11.961 8.727 11.516 1 43.5 54 VAL B CA 1
ATOM 2023 C C . VAL B 1 54 ? 11.672 9.992 10.711 1 43.5 54 VAL B C 1
ATOM 2025 O O . VAL B 1 54 ? 10.789 10.773 11.062 1 43.5 54 VAL B O 1
ATOM 2028 N N . GLN B 1 55 ? 12.68 10.383 10.172 1 44.94 55 GLN B N 1
ATOM 2029 C CA . GLN B 1 55 ? 12.547 11.164 8.945 1 44.94 55 GLN B CA 1
ATOM 2030 C C . GLN B 1 55 ? 11.523 10.547 8 1 44.94 55 GLN B C 1
ATOM 2032 O O . GLN B 1 55 ? 11.867 10.109 6.902 1 44.94 55 GLN B O 1
ATOM 2037 N N . LEU B 1 56 ? 10.383 9.938 8.57 1 48.59 56 LEU B N 1
ATOM 2038 C CA . LEU B 1 56 ? 9.375 9.094 7.945 1 48.59 56 LEU B CA 1
ATOM 2039 C C . LEU B 1 56 ? 8.812 9.758 6.691 1 48.59 56 LEU B C 1
ATOM 2041 O O . LEU B 1 56 ? 8.414 9.07 5.75 1 48.59 56 LEU B O 1
ATOM 2045 N N . GLY B 1 57 ? 9.375 11.008 6.582 1 53.94 57 GLY B N 1
ATOM 2046 C CA . GLY B 1 57 ? 8.805 11.695 5.43 1 53.94 57 GLY B CA 1
ATOM 2047 C C . GLY B 1 57 ? 9.781 11.844 4.281 1 53.94 57 GLY B C 1
ATOM 2048 O O . GLY B 1 57 ? 9.398 12.25 3.184 1 53.94 57 GLY B O 1
ATOM 2049 N N . ASN B 1 58 ? 11.008 11.5 4.496 1 61.81 58 ASN B N 1
ATOM 2050 C CA . ASN B 1 58 ? 12 11.555 3.424 1 61.81 58 ASN B CA 1
ATOM 2051 C C . ASN B 1 58 ? 11.953 10.297 2.559 1 61.81 58 ASN B C 1
ATOM 2053 O O . ASN B 1 58 ? 12.195 9.195 3.047 1 61.81 58 ASN B O 1
ATOM 2057 N N . PRO B 1 59 ? 11.617 10.633 1.266 1 68.88 59 PRO B N 1
ATOM 2058 C CA . PRO B 1 59 ? 11.5 9.461 0.401 1 68.88 59 PRO B CA 1
ATOM 2059 C C . PRO B 1 59 ? 12.797 8.648 0.331 1 68.88 59 PRO B C 1
ATOM 2061 O O . PRO B 1 59 ? 12.75 7.422 0.226 1 68.88 59 PRO B O 1
ATOM 2064 N N . GLU B 1 60 ? 13.938 9.367 0.375 1 73.56 60 GLU B N 1
ATOM 2065 C CA . GLU B 1 60 ? 15.211 8.656 0.34 1 73.56 60 GLU B CA 1
ATOM 2066 C C . GLU B 1 60 ? 15.406 7.828 1.604 1 73.56 60 GLU B C 1
ATOM 2068 O O . GLU B 1 60 ? 15.891 6.691 1.539 1 73.56 60 GLU B O 1
ATOM 2073 N N . VAL B 1 61 ? 15.078 8.422 2.65 1 72 61 VAL B N 1
ATOM 2074 C CA . VAL B 1 61 ? 15.203 7.699 3.912 1 72 61 VAL B CA 1
ATOM 2075 C C . VAL B 1 61 ? 14.211 6.535 3.938 1 72 61 VAL B C 1
ATOM 2077 O O . VAL B 1 61 ? 14.562 5.426 4.344 1 72 61 VAL B O 1
ATOM 2080 N N . ASN B 1 62 ? 13.016 6.844 3.516 1 75.12 62 ASN B N 1
ATOM 2081 C CA . ASN B 1 62 ? 12.031 5.777 3.428 1 75.12 62 ASN B CA 1
ATOM 2082 C C . ASN B 1 62 ? 12.516 4.629 2.553 1 75.12 62 ASN B C 1
ATOM 2084 O O . ASN B 1 62 ? 12.32 3.457 2.885 1 75.12 62 ASN B O 1
ATOM 2088 N N . TYR B 1 63 ? 13.078 5.129 1.435 1 81.31 63 TYR B N 1
ATOM 2089 C CA . TYR B 1 63 ? 13.609 4.098 0.553 1 81.31 63 TYR B CA 1
ATOM 2090 C C . TYR B 1 63 ? 14.703 3.293 1.25 1 81.31 63 TYR B C 1
ATOM 2092 O O . TYR B 1 63 ? 14.781 2.072 1.09 1 81.31 63 TYR B O 1
ATOM 2100 N N . ARG B 1 64 ? 15.531 3.963 1.914 1 82.12 64 ARG B N 1
ATOM 2101 C CA . ARG B 1 64 ? 16.609 3.27 2.602 1 82.12 64 ARG B CA 1
ATOM 2102 C C . ARG B 1 64 ? 16.062 2.223 3.568 1 82.12 64 ARG B C 1
ATOM 2104 O O . ARG B 1 64 ? 16.578 1.104 3.635 1 82.12 64 ARG B O 1
ATOM 2111 N N . PHE B 1 65 ? 15.07 2.611 4.258 1 79.12 65 PHE B N 1
ATOM 2112 C CA . PHE B 1 65 ? 14.477 1.669 5.199 1 79.12 65 PHE B CA 1
ATOM 2113 C C . PHE B 1 65 ? 13.773 0.538 4.457 1 79.12 65 PHE B C 1
ATOM 2115 O O . PHE B 1 65 ? 13.852 -0.622 4.863 1 79.12 65 PHE B O 1
ATOM 2122 N N . MET B 1 66 ? 13.07 0.957 3.436 1 85 66 MET B N 1
ATOM 2123 C CA . MET B 1 66 ? 12.445 -0.076 2.615 1 85 66 MET B CA 1
ATOM 2124 C C . MET B 1 66 ? 13.484 -1.051 2.076 1 85 66 MET B C 1
ATOM 2126 O O . MET B 1 66 ? 13.305 -2.268 2.156 1 85 66 MET B O 1
ATOM 2130 N N . LYS B 1 67 ? 14.562 -0.425 1.562 1 89 67 LYS B N 1
ATOM 2131 C CA . LYS B 1 67 ? 15.625 -1.239 0.978 1 89 67 LYS B CA 1
ATOM 2132 C C . LYS B 1 67 ? 16.203 -2.209 2.006 1 89 67 LYS B C 1
ATOM 2134 O O . LYS B 1 67 ? 16.328 -3.404 1.731 1 89 67 LYS B O 1
ATOM 2139 N N . VAL B 1 68 ? 16.578 -1.686 3.133 1 87.44 68 VAL B N 1
ATOM 2140 C CA . VAL B 1 68 ? 17.203 -2.535 4.141 1 87.44 68 VAL B CA 1
ATOM 2141 C C . VAL B 1 68 ? 16.234 -3.658 4.535 1 87.44 68 VAL B C 1
ATOM 2143 O O . VAL B 1 68 ? 16.656 -4.809 4.699 1 87.44 68 VAL B O 1
ATOM 2146 N N . ASN B 1 69 ? 15.008 -3.338 4.688 1 87.25 69 ASN B N 1
ATOM 2147 C CA . ASN B 1 69 ? 14.023 -4.355 5.043 1 87.25 69 ASN B CA 1
ATOM 2148 C C . ASN B 1 69 ? 13.852 -5.379 3.928 1 87.25 69 ASN B C 1
ATOM 2150 O O . ASN B 1 69 ? 13.922 -6.586 4.172 1 87.25 69 ASN B O 1
ATOM 2154 N N . VAL B 1 70 ? 13.633 -4.867 2.707 1 91.88 70 VAL B N 1
ATOM 2155 C CA . VAL B 1 70 ? 13.391 -5.758 1.575 1 91.88 70 VAL B CA 1
ATOM 2156 C C . VAL B 1 70 ? 14.609 -6.648 1.35 1 91.88 70 VAL B C 1
ATOM 2158 O O . VAL B 1 70 ? 14.469 -7.844 1.085 1 91.88 70 VAL B O 1
ATOM 2161 N N . ASP B 1 71 ? 15.797 -6.027 1.495 1 92.62 71 ASP B N 1
ATOM 2162 C CA . ASP B 1 71 ? 17.031 -6.793 1.294 1 92.62 71 ASP B CA 1
ATOM 2163 C C . ASP B 1 71 ? 17.172 -7.891 2.346 1 92.62 71 ASP B C 1
ATOM 2165 O O . ASP B 1 71 ? 17.656 -8.984 2.051 1 92.62 71 ASP B O 1
ATOM 2169 N N . ALA B 1 72 ? 16.734 -7.602 3.523 1 90.81 72 ALA B N 1
ATOM 2170 C CA . ALA B 1 72 ? 16.938 -8.516 4.645 1 90.81 72 ALA B CA 1
ATOM 2171 C C . ALA B 1 72 ? 15.852 -9.578 4.703 1 90.81 72 ALA B C 1
ATOM 2173 O O . ALA B 1 72 ? 16.094 -10.703 5.148 1 90.81 72 ALA B O 1
ATOM 2174 N N . LEU B 1 73 ? 14.727 -9.195 4.336 1 91.88 73 LEU B N 1
ATOM 2175 C CA . LEU B 1 73 ? 13.578 -10.078 4.52 1 91.88 73 LEU B CA 1
ATOM 2176 C C . LEU B 1 73 ? 13.328 -10.906 3.264 1 91.88 73 LEU B C 1
ATOM 2178 O O . LEU B 1 73 ? 13.93 -10.656 2.217 1 91.88 73 LEU B O 1
ATOM 2182 N N . LYS B 1 74 ? 12.539 -11.891 3.5 1 94.06 74 LYS B N 1
ATOM 2183 C CA . LYS B 1 74 ? 12.195 -12.781 2.393 1 94.06 74 LYS B CA 1
ATOM 2184 C C . LYS B 1 74 ? 10.688 -12.836 2.174 1 94.06 74 LYS B C 1
ATOM 2186 O O . LYS B 1 74 ? 9.914 -12.844 3.135 1 94.06 74 LYS B O 1
ATOM 2191 N N . ILE B 1 75 ? 10.289 -12.852 0.917 1 94.44 75 ILE B N 1
ATOM 2192 C CA . ILE B 1 75 ? 8.875 -12.852 0.542 1 94.44 75 ILE B CA 1
ATOM 2193 C C . ILE B 1 75 ? 8.227 -14.164 0.978 1 94.44 75 ILE B C 1
ATOM 2195 O O . ILE B 1 75 ? 8.875 -15.219 0.969 1 94.44 75 ILE B O 1
ATOM 2199 N N . ILE B 1 76 ? 6.973 -14.078 1.313 1 95.44 76 ILE B N 1
ATOM 2200 C CA . ILE B 1 76 ? 6.227 -15.25 1.761 1 95.44 76 ILE B CA 1
ATOM 2201 C C . ILE B 1 76 ? 5.184 -15.633 0.71 1 95.44 76 ILE B C 1
ATOM 2203 O O . ILE B 1 76 ? 5.031 -16.812 0.379 1 95.44 76 ILE B O 1
ATOM 2207 N N . GLN B 1 77 ? 4.488 -14.625 0.31 1 93.81 77 GLN B N 1
ATOM 2208 C CA . GLN B 1 77 ? 3.408 -14.859 -0.64 1 93.81 77 GLN B CA 1
ATOM 2209 C C . GLN B 1 77 ? 3.211 -13.664 -1.564 1 93.81 77 GLN B C 1
ATOM 2211 O O . GLN B 1 77 ? 3.463 -12.523 -1.173 1 93.81 77 GLN B O 1
A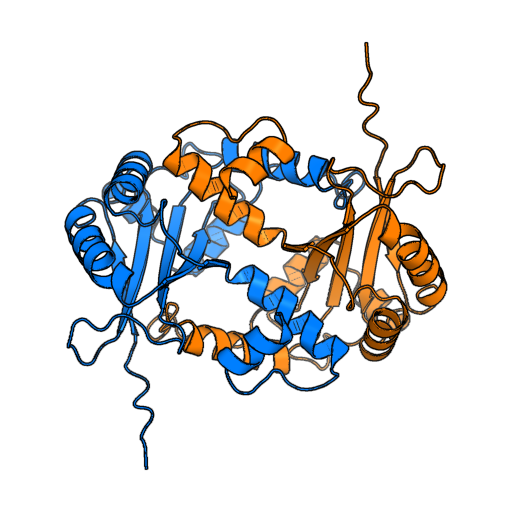TOM 2216 N N . LEU B 1 78 ? 2.809 -13.891 -2.799 1 92.94 78 LEU B N 1
ATOM 2217 C CA . LEU B 1 78 ? 2.504 -12.852 -3.773 1 92.94 78 LEU B CA 1
ATOM 2218 C C . LEU B 1 78 ? 1.182 -13.133 -4.477 1 92.94 78 LEU B C 1
ATOM 2220 O O . LEU B 1 78 ? 1.017 -14.188 -5.098 1 92.94 78 LEU B O 1
ATOM 2224 N N . GLY B 1 79 ? 0.291 -12.25 -4.332 1 90.44 79 GLY B N 1
ATOM 2225 C CA . GLY B 1 79 ? -0.95 -12.289 -5.09 1 90.44 79 GLY B CA 1
ATOM 2226 C C . GLY B 1 79 ? -0.867 -11.539 -6.406 1 90.44 79 GLY B C 1
ATOM 2227 O O . GLY B 1 79 ? -0.271 -10.461 -6.48 1 90.44 79 GLY B O 1
ATOM 2228 N N . LEU B 1 80 ? -1.441 -12.172 -7.434 1 90.44 80 LEU B N 1
ATOM 2229 C CA . LEU B 1 80 ? -1.451 -11.57 -8.766 1 90.44 80 LEU B CA 1
ATOM 2230 C C . LEU B 1 80 ? -2.846 -11.633 -9.383 1 90.44 80 LEU B C 1
ATOM 2232 O O . LEU B 1 80 ? -3.467 -12.695 -9.414 1 90.44 80 LEU B O 1
ATOM 2236 N N . THR B 1 81 ? -3.293 -10.516 -9.805 1 87.81 81 THR B N 1
ATOM 2237 C CA . THR B 1 81 ? -4.598 -10.406 -10.453 1 87.81 81 THR B CA 1
ATOM 2238 C C . THR B 1 81 ? -4.473 -9.695 -11.797 1 87.81 81 THR B C 1
ATOM 2240 O O . THR B 1 81 ? -3.893 -8.617 -11.883 1 87.81 81 THR B O 1
ATOM 2243 N N . LEU B 1 82 ? -4.957 -10.352 -12.812 1 88.38 82 LEU B N 1
ATOM 2244 C CA . LEU B 1 82 ? -5.055 -9.742 -14.133 1 88.38 82 LEU B CA 1
ATOM 2245 C C . LEU B 1 82 ? -6.48 -9.273 -14.414 1 88.38 82 LEU B C 1
ATOM 2247 O O . LEU B 1 82 ? -7.441 -9.961 -14.062 1 88.38 82 LEU B O 1
ATOM 2251 N N . SER B 1 83 ? -6.578 -8.133 -14.992 1 85.69 83 SER B N 1
ATOM 2252 C CA . SER B 1 83 ? -7.895 -7.645 -15.383 1 85.69 83 SER B CA 1
ATOM 2253 C C . SER B 1 83 ? -7.836 -6.871 -16.688 1 85.69 83 SER B C 1
ATOM 2255 O O . SER B 1 83 ? -6.762 -6.422 -17.109 1 85.69 83 SER B O 1
ATOM 2257 N N . ASP B 1 84 ? -8.984 -6.793 -17.375 1 86.19 84 ASP B N 1
ATOM 2258 C CA . ASP B 1 84 ? -9.07 -5.93 -18.547 1 86.19 84 ASP B CA 1
ATOM 2259 C C . ASP B 1 84 ? -9.508 -4.52 -18.156 1 86.19 84 ASP B C 1
ATOM 2261 O O . ASP B 1 84 ? -9.633 -4.207 -16.984 1 86.19 84 ASP B O 1
ATOM 2265 N N . SER B 1 85 ? -9.75 -3.688 -19.125 1 75 85 SER B N 1
ATOM 2266 C CA . SER B 1 85 ? -10.062 -2.281 -18.875 1 75 85 SER B CA 1
ATOM 2267 C C . SER B 1 85 ? -11.414 -2.123 -18.203 1 75 85 SER B C 1
ATOM 2269 O O . SER B 1 85 ? -11.703 -1.079 -17.609 1 75 85 SER B O 1
ATOM 2271 N N . GLU B 1 86 ? -12.211 -3.195 -18.328 1 76 86 GLU B N 1
ATOM 2272 C CA . GLU B 1 86 ? -13.539 -3.148 -17.719 1 76 86 GLU B CA 1
ATOM 2273 C C . GLU B 1 86 ? -13.531 -3.799 -16.328 1 76 86 GLU B C 1
ATOM 2275 O O . GLU B 1 86 ? -14.578 -3.875 -15.68 1 76 86 GLU B O 1
ATOM 2280 N N . GLY B 1 87 ? -12.375 -4.32 -15.945 1 77.31 87 GLY B N 1
ATOM 2281 C CA . GLY B 1 87 ? -12.25 -4.918 -14.625 1 77.31 87 GLY B CA 1
ATOM 2282 C C . GLY B 1 87 ? -12.547 -6.406 -14.617 1 77.31 87 GLY B C 1
ATOM 2283 O O . GLY B 1 87 ? -12.562 -7.035 -13.555 1 77.31 87 GLY B O 1
ATOM 2284 N N . ASN B 1 88 ? -12.727 -6.918 -15.828 1 83.38 88 ASN B N 1
ATOM 2285 C CA . ASN B 1 88 ? -13 -8.352 -15.898 1 83.38 88 ASN B CA 1
ATOM 2286 C C . ASN B 1 88 ? -11.734 -9.172 -15.688 1 83.38 88 ASN B C 1
ATOM 2288 O O . ASN B 1 88 ? -10.648 -8.781 -16.109 1 83.38 88 ASN B O 1
ATOM 2292 N N . LEU B 1 89 ? -11.984 -10.438 -15.109 1 89 89 LEU B N 1
ATOM 2293 C CA . LEU B 1 89 ? -10.883 -11.352 -14.82 1 89 89 LEU B CA 1
ATOM 2294 C C . LEU B 1 89 ? -10.867 -12.5 -15.82 1 89 89 LEU B C 1
ATOM 2296 O O . LEU B 1 89 ? -11.875 -12.805 -16.453 1 89 89 LEU B O 1
ATOM 2300 N N . PRO B 1 90 ? -9.68 -13.109 -15.914 1 92.62 90 PRO B N 1
ATOM 2301 C CA . PRO B 1 90 ? -9.617 -14.289 -16.781 1 92.62 90 PRO B CA 1
ATOM 2302 C C . PRO B 1 90 ? -10.555 -15.406 -16.328 1 92.62 90 PRO B C 1
ATOM 2304 O O . PRO B 1 90 ? -10.68 -15.648 -15.117 1 92.62 90 PRO B O 1
ATOM 2307 N N . ASN B 1 91 ? -11.227 -16.016 -17.281 1 92.06 91 ASN B N 1
ATOM 2308 C CA . ASN B 1 91 ? -12.172 -17.062 -16.922 1 92.06 91 ASN B CA 1
ATOM 2309 C C . ASN B 1 91 ? -11.914 -18.344 -17.734 1 92.06 91 ASN B C 1
ATOM 2311 O O . ASN B 1 91 ? -12.516 -19.375 -17.469 1 92.06 91 ASN B O 1
ATOM 2315 N N . PHE B 1 92 ? -11.102 -18.266 -18.641 1 93.19 92 PHE B N 1
ATOM 2316 C CA . PHE B 1 92 ? -10.695 -19.406 -19.469 1 93.19 92 PHE B CA 1
ATOM 2317 C C . PHE B 1 92 ? -11.906 -20.188 -19.953 1 93.19 92 PHE B C 1
ATOM 2319 O O . PHE B 1 92 ? -11.883 -21.422 -19.969 1 93.19 92 PHE B O 1
ATOM 2326 N N . GLY B 1 93 ? -12.977 -19.562 -20.219 1 91 93 GLY B N 1
ATOM 2327 C CA . GLY B 1 93 ? -14.164 -20.188 -20.766 1 91 93 GLY B CA 1
ATOM 2328 C C . GLY B 1 93 ? -14.977 -20.938 -19.734 1 91 93 GLY B C 1
ATOM 2329 O O . GLY B 1 93 ? -15.859 -21.719 -20.078 1 91 93 GLY B O 1
ATOM 2330 N N . THR B 1 94 ? -14.672 -20.781 -18.5 1 91 94 THR B N 1
ATOM 2331 C CA . THR B 1 94 ? -15.406 -21.438 -17.422 1 91 94 THR B CA 1
ATOM 2332 C C . THR B 1 94 ? -16.344 -20.469 -16.719 1 91 94 THR B C 1
ATOM 2334 O O . THR B 1 94 ? -16.297 -19.25 -16.969 1 91 94 THR B O 1
ATOM 2337 N N . PRO B 1 95 ? -17.203 -21 -15.969 1 89.25 95 PRO B N 1
ATOM 2338 C CA . PRO B 1 95 ? -18.109 -20.109 -15.234 1 89.25 95 PRO B CA 1
ATOM 2339 C C . PRO B 1 95 ? -17.422 -19.422 -14.062 1 89.25 95 PRO B C 1
ATOM 2341 O O . PRO B 1 95 ? -18.062 -18.688 -13.305 1 89.25 95 PRO B O 1
ATOM 2344 N N . PHE B 1 96 ? -16.172 -19.672 -13.969 1 85.62 96 PHE B N 1
ATOM 2345 C CA . PHE B 1 96 ? -15.414 -19.078 -12.875 1 85.62 96 PHE B CA 1
ATOM 2346 C C . PHE B 1 96 ? -14.406 -18.062 -13.391 1 85.62 96 PHE B C 1
ATOM 2348 O O . PHE B 1 96 ? -14.078 -18.062 -14.578 1 85.62 96 PHE B O 1
ATOM 2355 N N . CYS B 1 97 ? -13.992 -17.125 -12.531 1 87.56 97 CYS B N 1
ATOM 2356 C CA . CYS B 1 97 ? -12.859 -16.234 -12.773 1 87.56 97 CYS B CA 1
ATOM 2357 C C . CYS B 1 97 ? -11.68 -16.609 -11.875 1 87.56 97 CYS B C 1
ATOM 2359 O O . CYS B 1 97 ? -11.859 -17.266 -10.844 1 87.56 97 CYS B O 1
ATOM 2361 N N . TYR B 1 98 ? -10.523 -16.234 -12.367 1 89.06 98 TYR B N 1
ATOM 2362 C CA . TYR B 1 98 ? -9.367 -16.781 -11.68 1 89.06 98 TYR B CA 1
ATOM 2363 C C . TYR B 1 98 ? -8.367 -15.695 -11.312 1 89.06 98 TYR B C 1
ATOM 2365 O O . TYR B 1 98 ? -8.148 -14.758 -12.086 1 89.06 98 TYR B O 1
ATOM 2373 N N . ILE B 1 99 ? -7.781 -15.844 -10.094 1 88.88 99 ILE B N 1
ATOM 2374 C CA . ILE B 1 99 ? -6.637 -15.062 -9.633 1 88.88 99 ILE B CA 1
ATOM 2375 C C . ILE B 1 99 ? -5.551 -16 -9.102 1 88.88 99 ILE B C 1
ATOM 2377 O O . ILE B 1 99 ? -5.812 -17.172 -8.828 1 88.88 99 ILE B O 1
ATOM 2381 N N . TRP B 1 100 ? -4.348 -15.445 -8.984 1 92.81 100 TRP B N 1
ATOM 2382 C CA . TRP B 1 100 ? -3.242 -16.328 -8.617 1 92.81 100 TRP B CA 1
ATOM 2383 C C . TRP B 1 100 ? -2.633 -15.922 -7.285 1 92.81 100 TRP B C 1
ATOM 2385 O O . TRP B 1 100 ? -2.564 -14.734 -6.965 1 92.81 100 TRP B O 1
ATOM 2395 N N . GLU B 1 101 ? -2.271 -16.875 -6.5 1 93.31 101 GLU B N 1
ATOM 2396 C CA . GLU B 1 101 ? -1.525 -16.703 -5.254 1 93.31 101 GLU B CA 1
ATOM 2397 C C . GLU B 1 101 ? -0.274 -17.578 -5.238 1 93.31 101 GLU B C 1
ATOM 2399 O O . GLU B 1 101 ? -0.365 -18.797 -5.137 1 93.31 101 GLU B O 1
ATOM 2404 N N . PHE B 1 102 ? 0.828 -16.922 -5.277 1 96.62 102 PHE B N 1
ATOM 2405 C CA . PHE B 1 102 ? 2.1 -17.641 -5.293 1 96.62 102 PHE B CA 1
ATOM 2406 C C . PHE B 1 102 ? 2.646 -17.797 -3.881 1 96.62 102 PHE B C 1
ATOM 2408 O O . PHE B 1 102 ? 2.777 -16.828 -3.143 1 96.62 102 PHE B O 1
ATOM 2415 N N . ASN B 1 103 ? 2.994 -19.031 -3.502 1 96.94 103 ASN B N 1
ATOM 2416 C CA . ASN B 1 103 ? 3.51 -19.359 -2.176 1 96.94 103 ASN B CA 1
ATOM 2417 C C . ASN B 1 103 ? 4.992 -19.703 -2.223 1 96.94 103 ASN B C 1
ATOM 2419 O O . ASN B 1 103 ? 5.391 -20.656 -2.914 1 96.94 103 ASN B O 1
ATOM 2423 N N . PHE B 1 104 ? 5.781 -18.953 -1.465 1 98 104 PHE B N 1
ATOM 2424 C CA . PHE B 1 104 ? 7.227 -19.078 -1.6 1 98 104 PHE B CA 1
ATOM 2425 C C . PHE B 1 104 ? 7.812 -19.859 -0.438 1 98 104 PHE B C 1
ATOM 2427 O O . PHE B 1 104 ? 7.273 -19.844 0.671 1 98 104 PHE B O 1
ATOM 2434 N N . LYS B 1 105 ? 8.914 -20.484 -0.665 1 97.62 105 LYS B N 1
ATOM 2435 C CA . LYS B 1 105 ? 9.562 -21.281 0.365 1 97.62 105 LYS B CA 1
ATOM 2436 C C . LYS B 1 105 ? 10.766 -20.562 0.951 1 97.62 105 LYS B C 1
ATOM 2438 O O . LYS B 1 105 ? 11.453 -21.078 1.83 1 97.62 105 LYS B O 1
ATOM 2443 N N . ASP B 1 106 ? 11.078 -19.422 0.48 1 96.06 106 ASP B N 1
ATOM 2444 C CA . ASP B 1 106 ? 12.312 -18.734 0.818 1 96.06 106 ASP B CA 1
ATOM 2445 C C . ASP B 1 106 ? 12.359 -18.391 2.307 1 96.06 106 ASP B C 1
ATOM 2447 O O . ASP B 1 106 ? 13.422 -18.469 2.93 1 96.06 106 ASP B O 1
ATOM 2451 N N . PHE B 1 107 ? 11.273 -17.984 2.871 1 95.56 107 PHE B N 1
ATOM 2452 C CA . PHE B 1 107 ? 11.227 -17.578 4.266 1 95.56 107 PHE B CA 1
ATOM 2453 C C . PHE B 1 107 ? 11.133 -18.781 5.188 1 95.56 107 PHE B C 1
ATOM 2455 O O . PHE B 1 107 ? 10.258 -19.625 5.023 1 95.56 107 PHE B O 1
ATOM 2462 N N . ASP B 1 108 ? 12.047 -18.797 6.074 1 92.81 108 ASP B N 1
ATOM 2463 C CA . ASP B 1 108 ? 12.094 -19.812 7.117 1 92.81 108 ASP B CA 1
ATOM 2464 C C . ASP B 1 108 ? 11.961 -19.188 8.508 1 92.81 108 ASP B C 1
ATOM 2466 O O . ASP B 1 108 ? 12.883 -18.516 8.977 1 92.81 108 ASP B O 1
ATOM 2470 N N . ILE B 1 109 ? 10.961 -19.516 9.172 1 89.56 109 ILE B N 1
ATOM 2471 C CA . ILE B 1 109 ? 10.617 -18.875 10.438 1 89.56 109 ILE B CA 1
ATOM 2472 C C . ILE B 1 109 ? 11.664 -19.234 11.492 1 89.56 109 ILE B C 1
ATOM 2474 O O . ILE B 1 109 ? 11.867 -18.484 12.453 1 89.56 109 ILE B O 1
ATOM 2478 N N . GLU B 1 110 ? 12.352 -20.312 11.344 1 89.94 110 GLU B N 1
ATOM 2479 C CA . GLU B 1 110 ? 13.344 -20.766 12.32 1 89.94 110 GLU B CA 1
ATOM 2480 C C . GLU B 1 110 ? 14.695 -20.094 12.094 1 89.94 110 GLU B C 1
ATOM 2482 O O . GLU B 1 110 ? 15.523 -20.031 13.008 1 89.94 110 GLU B O 1
ATOM 2487 N N . LYS B 1 111 ? 14.93 -19.609 10.93 1 91.06 111 LYS B N 1
ATOM 2488 C CA . LYS B 1 111 ? 16.266 -19.156 10.57 1 91.06 111 LYS B CA 1
ATOM 2489 C C . LYS B 1 111 ? 16.281 -17.672 10.242 1 91.06 111 LYS B C 1
ATOM 2491 O O . LYS B 1 111 ? 17.281 -16.984 10.477 1 91.06 111 LYS B O 1
ATOM 2496 N N . ASP B 1 112 ? 15.188 -17.219 9.75 1 91.75 112 ASP B N 1
ATOM 2497 C CA . ASP B 1 112 ? 15.164 -15.867 9.211 1 91.75 112 ASP B CA 1
ATOM 2498 C C . ASP B 1 112 ? 14.594 -14.883 10.234 1 91.75 112 ASP B C 1
ATOM 2500 O O . ASP B 1 112 ? 13.922 -15.289 11.18 1 91.75 112 ASP B O 1
ATOM 2504 N N . HIS B 1 113 ? 14.938 -13.578 10.016 1 87.25 113 HIS B N 1
ATOM 2505 C CA . HIS B 1 113 ? 14.383 -12.508 10.836 1 87.25 113 HIS B CA 1
ATOM 2506 C C . HIS B 1 113 ? 12.93 -12.219 10.461 1 87.25 113 HIS B C 1
ATOM 2508 O O . HIS B 1 113 ? 12.555 -12.336 9.289 1 87.25 113 HIS B O 1
ATOM 2514 N N . TYR B 1 114 ? 12.203 -11.961 11.508 1 87.69 114 TYR B N 1
ATOM 2515 C CA . TYR B 1 114 ? 10.812 -11.602 11.266 1 87.69 114 TYR B CA 1
ATOM 2516 C C . TYR B 1 114 ? 10.242 -10.797 12.422 1 87.69 114 TYR B C 1
ATOM 2518 O O . TYR B 1 114 ? 10.812 -10.781 13.516 1 87.69 114 TYR B O 1
ATOM 2526 N N . ASP B 1 115 ? 9.219 -10.031 12.07 1 84.38 115 ASP B N 1
ATOM 2527 C CA . ASP B 1 115 ? 8.375 -9.406 13.086 1 84.38 115 ASP B CA 1
ATOM 2528 C C . ASP B 1 115 ? 7.328 -10.391 13.609 1 84.38 115 ASP B C 1
ATOM 2530 O O . ASP B 1 115 ? 6.5 -10.891 12.844 1 84.38 115 ASP B O 1
ATOM 2534 N N . LYS B 1 116 ? 7.328 -10.617 14.906 1 84.19 116 LYS B N 1
ATOM 2535 C CA . LYS B 1 116 ? 6.48 -11.641 15.508 1 84.19 116 LYS B CA 1
ATOM 2536 C C . LYS B 1 116 ? 5 -11.328 15.281 1 84.19 116 LYS B C 1
ATOM 2538 O O . LYS B 1 116 ? 4.211 -12.227 14.992 1 84.19 116 LYS B O 1
ATOM 2543 N N . GLU B 1 117 ? 4.668 -10.117 15.461 1 77.5 117 GLU B N 1
ATOM 2544 C CA . GLU B 1 117 ? 3.273 -9.719 15.289 1 77.5 117 GLU B CA 1
ATOM 2545 C C . GLU B 1 117 ? 2.807 -9.953 13.852 1 77.5 117 GLU B C 1
ATOM 2547 O O . GLU B 1 117 ? 1.678 -10.391 13.625 1 77.5 117 GLU B O 1
ATOM 2552 N N . SER B 1 118 ? 3.65 -9.641 12.961 1 77.88 118 SER B N 1
ATOM 2553 C CA . SER B 1 118 ? 3.336 -9.852 11.555 1 77.88 118 SER B CA 1
ATOM 2554 C C . SER B 1 118 ? 3.119 -11.328 11.242 1 77.88 118 SER B C 1
ATOM 2556 O O . SER B 1 118 ? 2.174 -11.688 10.539 1 77.88 118 SER B O 1
ATOM 2558 N N . ILE B 1 119 ? 3.922 -12.164 11.805 1 87.62 119 ILE B N 1
ATOM 2559 C CA . ILE B 1 119 ? 3.832 -13.594 11.555 1 87.62 119 ILE B CA 1
ATOM 2560 C C . ILE B 1 119 ? 2.539 -14.148 12.156 1 87.62 119 ILE B C 1
ATOM 2562 O O . ILE B 1 119 ? 1.85 -14.953 11.523 1 87.62 119 ILE B O 1
ATOM 2566 N N . GLU B 1 120 ? 2.283 -13.703 13.281 1 84 120 GLU B N 1
ATOM 2567 C CA . GLU B 1 120 ? 1.042 -14.148 13.914 1 84 120 GLU B CA 1
ATOM 2568 C C . GLU B 1 120 ? -0.174 -13.734 13.086 1 84 120 GLU B C 1
ATOM 2570 O O . GLU B 1 120 ? -1.114 -14.516 12.93 1 84 120 GLU B O 1
ATOM 2575 N N . LEU B 1 121 ? -0.108 -12.57 12.656 1 75.5 121 LEU B N 1
ATOM 2576 C CA . LEU B 1 121 ? -1.187 -12.078 11.805 1 75.5 121 LEU B CA 1
ATOM 2577 C C . LEU B 1 121 ? -1.32 -12.93 10.547 1 75.5 121 LEU B C 1
ATOM 2579 O O . LEU B 1 121 ? -2.428 -13.32 10.172 1 75.5 121 LEU B O 1
ATOM 2583 N N . LEU B 1 122 ? -0.235 -13.25 9.914 1 81.94 122 LEU B N 1
ATOM 2584 C CA . LEU B 1 122 ? -0.239 -14.031 8.68 1 81.94 122 LEU B CA 1
ATOM 2585 C C . LEU B 1 122 ? -0.768 -15.438 8.93 1 81.94 122 LEU B C 1
ATOM 2587 O O . LEU B 1 122 ? -1.518 -15.977 8.117 1 81.94 122 LEU B O 1
ATOM 2591 N N . LYS B 1 123 ? -0.396 -15.945 10.062 1 85.06 123 LYS B N 1
ATOM 2592 C CA . LYS B 1 123 ? -0.907 -17.266 10.438 1 85.06 123 LYS B CA 1
ATOM 2593 C C . LYS B 1 123 ? -2.424 -17.234 10.594 1 85.06 123 LYS B C 1
ATOM 2595 O O . LYS B 1 123 ? -3.119 -18.125 10.102 1 85.06 123 LYS B O 1
ATOM 2600 N N . ARG B 1 124 ? -2.822 -16.219 11.195 1 77.31 124 ARG B N 1
ATOM 2601 C CA . ARG B 1 124 ? -4.258 -16.078 11.398 1 77.31 124 ARG B CA 1
ATOM 2602 C C . ARG B 1 124 ? -4.988 -15.898 10.07 1 77.31 124 ARG B C 1
ATOM 2604 O O . ARG B 1 124 ? -6.148 -16.281 9.938 1 77.31 124 ARG B O 1
ATOM 2611 N N . GLN B 1 125 ? -4.258 -15.367 9.148 1 73.56 125 GLN B N 1
ATOM 2612 C CA . GLN B 1 125 ? -4.844 -15.141 7.828 1 73.56 125 GLN B CA 1
ATOM 2613 C C . GLN B 1 125 ? -4.801 -16.406 6.977 1 73.56 125 GLN B C 1
ATOM 2615 O O . GLN B 1 125 ? -5.301 -16.422 5.852 1 73.56 125 GLN B O 1
ATOM 2620 N N . GLY B 1 126 ? -4.234 -17.453 7.484 1 82.38 126 GLY B N 1
ATOM 2621 C CA . GLY B 1 126 ? -4.352 -18.75 6.836 1 82.38 126 GLY B CA 1
ATOM 2622 C C . GLY B 1 126 ? -3.086 -19.172 6.113 1 82.38 126 GLY B C 1
ATOM 2623 O O . GLY B 1 126 ? -3.076 -20.188 5.41 1 82.38 126 GLY B O 1
ATOM 2624 N N . ILE B 1 127 ? -2.066 -18.438 6.238 1 88 127 ILE B N 1
ATOM 2625 C CA . ILE B 1 127 ? -0.815 -18.812 5.59 1 88 127 ILE B CA 1
ATOM 2626 C C . ILE B 1 127 ? -0.205 -20.016 6.316 1 88 127 ILE B C 1
ATOM 2628 O O . ILE B 1 127 ? -0.071 -20 7.539 1 88 127 ILE B O 1
ATOM 2632 N N . ASP B 1 128 ? 0.049 -21.031 5.582 1 92.06 128 ASP B N 1
ATOM 2633 C CA . ASP B 1 128 ? 0.665 -22.25 6.094 1 92.06 128 ASP B CA 1
ATOM 2634 C C . ASP B 1 128 ? 2.172 -22.25 5.848 1 92.06 128 ASP B C 1
ATOM 2636 O O . ASP B 1 128 ? 2.633 -22.688 4.789 1 92.06 128 ASP B O 1
ATOM 2640 N N . PH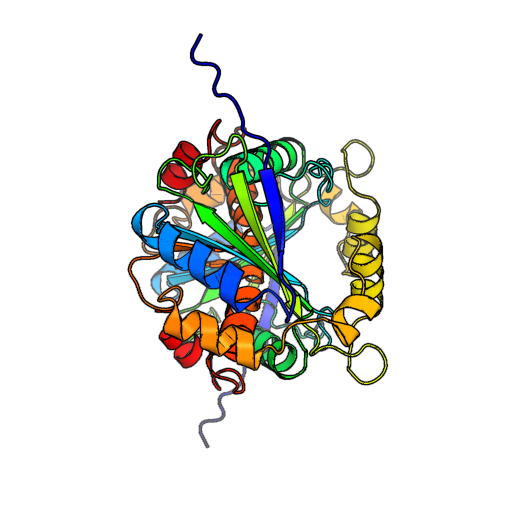E B 1 129 ? 2.891 -21.969 6.828 1 93.38 129 PHE B N 1
ATOM 2641 C CA . PHE B 1 129 ? 4.336 -21.812 6.688 1 93.38 129 PHE B CA 1
ATOM 2642 C C . PHE B 1 129 ? 5.008 -23.156 6.477 1 93.38 129 PHE B C 1
ATOM 2644 O O . PHE B 1 129 ? 6.059 -23.25 5.836 1 93.38 129 PHE B O 1
ATOM 2651 N N . THR B 1 130 ? 4.438 -24.125 7.031 1 94.5 130 THR B N 1
ATOM 2652 C CA . THR B 1 130 ? 4.98 -25.469 6.824 1 94.5 130 THR B CA 1
ATOM 2653 C C . THR B 1 130 ? 4.82 -25.906 5.371 1 94.5 130 THR B C 1
ATOM 2655 O O . THR B 1 130 ? 5.766 -26.391 4.758 1 94.5 130 THR B O 1
ATOM 2658 N N . ARG B 1 131 ? 3.678 -25.703 4.855 1 96.06 131 ARG B N 1
ATOM 2659 C CA . ARG B 1 131 ? 3.443 -26.047 3.457 1 96.06 131 ARG B CA 1
ATOM 2660 C C . ARG B 1 131 ? 4.328 -25.219 2.533 1 96.06 131 ARG B C 1
ATOM 2662 O O . ARG B 1 131 ? 4.852 -25.734 1.54 1 96.06 131 ARG B O 1
ATOM 2669 N N . ASN B 1 132 ? 4.449 -23.953 2.871 1 96.62 132 ASN B N 1
ATOM 2670 C CA . ASN B 1 132 ? 5.34 -23.094 2.098 1 96.62 132 ASN B CA 1
ATOM 2671 C C . ASN B 1 132 ? 6.766 -23.641 2.084 1 96.62 132 ASN B C 1
ATOM 2673 O O . ASN B 1 132 ? 7.41 -23.672 1.035 1 96.62 132 ASN B O 1
ATOM 2677 N N . ARG B 1 133 ? 7.211 -24.031 3.166 1 95.69 133 ARG B N 1
ATOM 2678 C CA . ARG B 1 133 ? 8.57 -24.547 3.287 1 95.69 133 ARG B CA 1
ATOM 2679 C C . ARG B 1 133 ? 8.758 -25.812 2.467 1 95.69 133 ARG B C 1
ATOM 2681 O O . ARG B 1 133 ? 9.781 -25.984 1.794 1 95.69 133 ARG B O 1
ATOM 2688 N N . GLU B 1 134 ? 7.832 -26.625 2.412 1 97 134 GLU B N 1
ATOM 2689 C CA . GLU B 1 134 ? 7.961 -27.953 1.812 1 97 134 GLU B CA 1
ATOM 2690 C C . GLU B 1 134 ? 7.645 -27.922 0.32 1 97 134 GLU B C 1
ATOM 2692 O O . GLU B 1 134 ? 8.273 -28.609 -0.472 1 97 134 GLU B O 1
ATOM 2697 N N . LYS B 1 135 ? 6.707 -27.094 -0.041 1 98.19 135 LYS B N 1
ATOM 2698 C CA . LYS B 1 135 ? 6.188 -27.188 -1.402 1 98.19 135 LYS B CA 1
ATOM 2699 C C . LYS B 1 135 ? 6.281 -25.859 -2.123 1 98.19 135 LYS B C 1
ATOM 2701 O O . LYS B 1 135 ? 5.938 -25.75 -3.303 1 98.19 135 LYS B O 1
ATOM 2706 N N . GLY B 1 136 ? 6.707 -24.828 -1.418 1 98.38 136 GLY B N 1
ATOM 2707 C CA . GLY B 1 136 ? 6.684 -23.469 -1.945 1 98.38 136 GLY B CA 1
ATOM 2708 C C . GLY B 1 136 ? 7.594 -23.281 -3.143 1 98.38 136 GLY B C 1
ATOM 2709 O O . GLY B 1 136 ? 8.344 -24.188 -3.508 1 98.38 136 GLY B O 1
ATOM 2710 N N . ILE B 1 137 ? 7.445 -22.188 -3.768 1 98.56 137 ILE B N 1
ATOM 2711 C CA . ILE B 1 137 ? 8.203 -21.781 -4.945 1 98.56 137 ILE B CA 1
ATOM 2712 C C . ILE B 1 137 ? 9.523 -21.141 -4.52 1 98.56 137 ILE B C 1
ATOM 2714 O O . ILE B 1 137 ? 9.562 -20.375 -3.561 1 98.56 137 ILE B O 1
ATOM 2718 N N . CYS B 1 138 ? 10.547 -21.5 -5.199 1 97.5 138 CYS B N 1
ATOM 2719 C CA . CYS B 1 138 ? 11.766 -20.703 -5.121 1 97.5 138 CYS B CA 1
ATOM 2720 C C . CYS B 1 138 ? 11.594 -19.359 -5.824 1 97.5 138 CYS B C 1
ATOM 2722 O O . CYS B 1 138 ? 11.156 -19.312 -6.977 1 97.5 138 CYS B O 1
ATOM 2724 N N . SER B 1 139 ? 11.914 -18.312 -5.066 1 96.69 139 SER B N 1
ATOM 2725 C CA . SER B 1 139 ? 11.711 -16.984 -5.629 1 96.69 139 SER B CA 1
ATOM 2726 C C . SER B 1 139 ? 12.484 -16.812 -6.93 1 96.69 139 SER B C 1
ATOM 2728 O O . SER B 1 139 ? 12.031 -16.094 -7.836 1 96.69 139 SER B O 1
ATOM 2730 N N . ARG B 1 140 ? 13.578 -17.422 -7.047 1 95.44 140 ARG B N 1
ATOM 2731 C CA . ARG B 1 140 ? 14.352 -17.375 -8.281 1 95.44 140 ARG B CA 1
ATOM 2732 C C . ARG B 1 140 ? 13.578 -17.984 -9.445 1 95.44 140 ARG B C 1
ATOM 2734 O O . ARG B 1 140 ? 13.562 -17.422 -10.547 1 95.44 140 ARG B O 1
ATOM 2741 N N . ASP B 1 141 ? 13.031 -19.109 -9.227 1 97.25 141 ASP B N 1
ATOM 2742 C CA . ASP B 1 141 ? 12.234 -19.766 -10.266 1 97.25 141 ASP B CA 1
ATOM 2743 C C . ASP B 1 141 ? 11.055 -18.891 -10.68 1 97.25 141 ASP B C 1
ATOM 2745 O O . ASP B 1 141 ? 10.727 -18.797 -11.867 1 97.25 141 ASP B O 1
ATOM 2749 N N . PHE B 1 142 ? 10.438 -18.328 -9.703 1 97.31 142 PHE B N 1
ATOM 2750 C CA . PHE B 1 142 ? 9.352 -17.391 -9.992 1 97.31 142 PHE B CA 1
ATOM 2751 C C . PHE B 1 142 ? 9.836 -16.266 -10.883 1 97.31 142 PHE B C 1
ATOM 2753 O O . PHE B 1 142 ? 9.188 -15.922 -11.875 1 97.31 142 PHE B O 1
ATOM 2760 N N . GLY B 1 143 ? 10.977 -15.688 -10.516 1 94.75 143 GLY B N 1
ATOM 2761 C CA . GLY B 1 143 ? 11.547 -14.609 -11.312 1 94.75 143 GLY B CA 1
ATOM 2762 C C . GLY B 1 143 ? 11.781 -14.992 -12.758 1 94.75 143 GLY B C 1
ATOM 2763 O O . GLY B 1 143 ? 11.5 -14.211 -13.664 1 94.75 143 GLY B O 1
ATOM 2764 N N . MET B 1 144 ? 12.234 -16.125 -12.938 1 94 144 MET B N 1
ATOM 2765 C CA . MET B 1 144 ? 12.484 -16.625 -14.281 1 94 144 MET B CA 1
ATOM 2766 C C . MET B 1 144 ? 11.188 -16.75 -15.07 1 94 144 MET B C 1
ATOM 2768 O O . MET B 1 144 ? 11.133 -16.391 -16.25 1 94 144 MET B O 1
ATOM 2772 N N . MET B 1 145 ? 10.211 -17.25 -14.453 1 94.81 145 MET B N 1
ATOM 2773 C CA . MET B 1 145 ? 8.922 -17.406 -15.117 1 94.81 145 MET B CA 1
ATOM 2774 C C . MET B 1 145 ? 8.359 -16.047 -15.523 1 94.81 145 MET B C 1
ATOM 2776 O O . MET B 1 145 ? 7.797 -15.898 -16.609 1 94.81 145 MET B O 1
ATOM 2780 N N . VAL B 1 146 ? 8.547 -15.109 -14.656 1 93.19 146 VAL B N 1
ATOM 2781 C CA . VAL B 1 146 ? 8.07 -13.766 -14.945 1 93.19 146 VAL B CA 1
ATOM 2782 C C . VAL B 1 146 ? 8.789 -13.211 -16.172 1 93.19 146 VAL B C 1
ATOM 2784 O O . VAL B 1 146 ? 8.156 -12.648 -17.062 1 93.19 146 VAL B O 1
ATOM 2787 N N . LEU B 1 147 ? 9.992 -13.383 -16.266 1 87.19 147 LEU B N 1
ATOM 2788 C CA . LEU B 1 147 ? 10.797 -12.867 -17.375 1 87.19 147 LEU B CA 1
ATOM 2789 C C . LEU B 1 147 ? 10.398 -13.516 -18.688 1 87.19 147 LEU B C 1
ATOM 2791 O O . LEU B 1 147 ? 10.219 -12.828 -19.703 1 87.19 147 LEU B O 1
ATOM 2795 N N . ILE B 1 148 ? 10.125 -14.766 -18.641 1 88.31 148 ILE B N 1
ATOM 2796 C CA . ILE B 1 148 ? 9.844 -15.508 -19.875 1 88.31 148 ILE B CA 1
ATOM 2797 C C . ILE B 1 148 ? 8.391 -15.281 -20.297 1 88.31 148 ILE B C 1
ATOM 2799 O O . ILE B 1 148 ? 8.078 -15.273 -21.484 1 88.31 148 ILE B O 1
ATOM 2803 N N . SER B 1 149 ? 7.531 -15.125 -19.359 1 86.88 149 SER B N 1
ATOM 2804 C CA . SER B 1 149 ? 6.105 -14.977 -19.641 1 86.88 149 SER B CA 1
ATOM 2805 C C . SER B 1 149 ? 5.801 -13.641 -20.297 1 86.88 149 SER B C 1
ATOM 2807 O O . SER B 1 149 ? 4.75 -13.469 -20.922 1 86.88 149 SER B O 1
ATOM 2809 N N . GLY B 1 150 ? 6.66 -12.586 -20.125 1 80.25 150 GLY B N 1
ATOM 2810 C CA . GLY B 1 150 ? 6.387 -11.25 -20.625 1 80.25 150 GLY B CA 1
ATOM 2811 C C . GLY B 1 150 ? 5.664 -10.367 -19.625 1 80.25 150 GLY B C 1
ATOM 2812 O O . GLY B 1 150 ? 5.375 -9.203 -19.922 1 80.25 150 GLY B O 1
ATOM 2813 N N . LEU B 1 151 ? 5.215 -10.914 -18.469 1 80.25 151 LEU B N 1
ATOM 2814 C CA . LEU B 1 151 ? 4.566 -10.133 -17.406 1 80.25 151 LEU B CA 1
ATOM 2815 C C . LEU B 1 151 ? 5.43 -8.945 -17.016 1 80.25 151 LEU B C 1
ATOM 2817 O O . LEU B 1 151 ? 4.906 -7.898 -16.625 1 80.25 151 LEU B O 1
ATOM 2821 N N . GLY B 1 152 ? 6.723 -9.094 -17.078 1 65.44 152 GLY B N 1
ATOM 2822 C CA . GLY B 1 152 ? 7.621 -8.008 -16.719 1 65.44 152 GLY B CA 1
ATOM 2823 C C . GLY B 1 152 ? 7.805 -6.996 -17.828 1 65.44 152 GLY B C 1
ATOM 2824 O O . GLY B 1 152 ? 8.383 -5.926 -17.609 1 65.44 152 GLY B O 1
ATOM 2825 N N . PHE B 1 153 ? 7.422 -7.582 -19 1 59.56 153 PHE B N 1
ATOM 2826 C CA . PHE B 1 153 ? 7.738 -6.859 -20.219 1 59.56 153 PHE B CA 1
ATOM 2827 C C . PHE B 1 153 ? 6.469 -6.512 -20.984 1 59.56 153 PHE B C 1
ATOM 2829 O O . PHE B 1 153 ? 5.457 -7.207 -20.875 1 59.56 153 PHE B O 1
ATOM 2836 N N . GLY B 1 154 ? 6.039 -5.121 -20.906 1 58.97 154 GLY B N 1
ATOM 2837 C CA . GLY B 1 154 ? 4.941 -4.742 -21.781 1 58.97 154 GLY B CA 1
ATOM 2838 C C . GLY B 1 154 ? 4.211 -3.496 -21.312 1 58.97 154 GLY B C 1
ATOM 2839 O O . GLY B 1 154 ? 4.688 -2.785 -20.422 1 58.97 154 GLY B O 1
ATOM 2840 N N . GLU B 1 155 ? 3.1 -3.293 -22.094 1 64.81 155 GLU B N 1
ATOM 2841 C CA . GLU B 1 155 ? 2.188 -2.168 -21.906 1 64.81 155 GLU B CA 1
ATOM 2842 C C . GLU B 1 155 ? 1.232 -2.42 -20.75 1 64.81 155 GLU B C 1
ATOM 2844 O O . GLU B 1 155 ? 0.077 -1.99 -20.781 1 64.81 155 GLU B O 1
ATOM 2849 N N . LEU B 1 156 ? 1.771 -3.203 -19.703 1 68.44 156 LEU B N 1
ATOM 2850 C CA . LEU B 1 156 ? 0.877 -3.51 -18.594 1 68.44 156 LEU B CA 1
ATOM 2851 C C . LEU B 1 156 ? 0.827 -2.352 -17.609 1 68.44 156 LEU B C 1
ATOM 2853 O O . LEU B 1 156 ? 1.819 -1.642 -17.422 1 68.44 156 LEU B O 1
ATOM 2857 N N . THR B 1 157 ? -0.315 -2.139 -17.047 1 69.81 157 THR B N 1
ATOM 2858 C CA . THR B 1 157 ? -0.501 -1.167 -15.977 1 69.81 157 THR B CA 1
ATOM 2859 C C . THR B 1 157 ? -0.534 -1.861 -14.625 1 69.81 157 THR B C 1
ATOM 2861 O O . THR B 1 157 ? -1.394 -2.709 -14.375 1 69.81 157 THR B O 1
ATOM 2864 N N . TRP B 1 158 ? 0.466 -1.535 -13.805 1 71.12 158 TRP B N 1
ATOM 2865 C CA . TRP B 1 158 ? 0.583 -2.16 -12.492 1 71.12 158 TRP B CA 1
ATOM 2866 C C . TRP B 1 158 ? -0.082 -1.302 -11.422 1 71.12 158 TRP B C 1
ATOM 2868 O O . TRP B 1 158 ? 0.067 -0.078 -11.414 1 71.12 158 TRP B O 1
ATOM 2878 N N . VAL B 1 159 ? -0.903 -2.012 -10.664 1 66.88 159 VAL B N 1
ATOM 2879 C CA . VAL B 1 159 ? -1.563 -1.332 -9.547 1 66.88 159 VAL B CA 1
ATOM 2880 C C . VAL B 1 159 ? -1.365 -2.131 -8.266 1 66.88 159 VAL B C 1
ATOM 2882 O O . VAL B 1 159 ? -1.245 -3.357 -8.297 1 66.88 159 VAL B O 1
ATOM 2885 N N . THR B 1 160 ? -1.158 -1.384 -7.07 1 70.44 160 THR B N 1
ATOM 2886 C CA . THR B 1 160 ? -1.064 -2.088 -5.797 1 70.44 160 THR B CA 1
ATOM 2887 C C . THR B 1 160 ? -2.318 -1.857 -4.957 1 70.44 160 THR B C 1
ATOM 2889 O O . THR B 1 160 ? -2.902 -0.773 -4.992 1 70.44 160 THR B O 1
ATOM 2892 N N . PHE B 1 161 ? -2.789 -2.836 -4.27 1 65.69 161 PHE B N 1
ATOM 2893 C CA . PHE B 1 161 ? -4.027 -2.807 -3.504 1 65.69 161 PHE B CA 1
ATOM 2894 C C . PHE B 1 161 ? -3.951 -1.77 -2.389 1 65.69 161 PHE B C 1
ATOM 2896 O O . PHE B 1 161 ? -4.883 -0.983 -2.201 1 65.69 161 PHE B O 1
ATOM 2903 N N . HIS B 1 162 ? -2.943 -1.737 -1.708 1 69.31 162 HIS B N 1
ATOM 2904 C CA . HIS B 1 162 ? -2.855 -0.843 -0.56 1 69.31 162 HIS B CA 1
ATOM 2905 C C . HIS B 1 162 ? -2.893 0.619 -0.994 1 69.31 162 HIS B C 1
ATOM 2907 O O . HIS B 1 162 ? -3.436 1.468 -0.285 1 69.31 162 HIS B O 1
ATOM 2913 N N . SER B 1 163 ? -2.346 0.811 -2.096 1 77 163 SER B N 1
ATOM 2914 C CA . SER B 1 163 ? -2.387 2.174 -2.615 1 77 163 SER B CA 1
ATOM 2915 C C . SER B 1 163 ? -3.816 2.609 -2.914 1 77 163 SER B C 1
ATOM 2917 O O . SER B 1 163 ? -4.148 3.791 -2.791 1 77 163 SER B O 1
ATOM 2919 N N . ALA B 1 164 ? -4.621 1.662 -3.193 1 78.69 164 ALA B N 1
ATOM 2920 C CA . ALA B 1 164 ? -6.012 1.955 -3.529 1 78.69 164 ALA B CA 1
ATOM 2921 C C . ALA B 1 164 ? -6.758 2.523 -2.324 1 78.69 164 ALA B C 1
ATOM 2923 O O . ALA B 1 164 ? -7.574 3.436 -2.469 1 78.69 164 ALA B O 1
ATOM 2924 N N . TYR B 1 165 ? -6.449 2.076 -1.161 1 84 165 TYR B N 1
ATOM 2925 C CA . TYR B 1 165 ? -7.086 2.594 0.047 1 84 165 TYR B CA 1
ATOM 2926 C C . TYR B 1 165 ? -6.672 4.039 0.303 1 84 165 TYR B C 1
ATOM 2928 O O . TYR B 1 165 ? -7.508 4.871 0.666 1 84 165 TYR B O 1
ATOM 2936 N N . ASP B 1 166 ? -5.414 4.27 0.13 1 86.12 166 ASP B N 1
ATOM 2937 C CA . ASP B 1 166 ? -4.941 5.637 0.333 1 86.12 166 ASP B CA 1
ATOM 2938 C C . ASP B 1 166 ? -5.672 6.613 -0.587 1 86.12 166 ASP B C 1
ATOM 2940 O O . ASP B 1 166 ? -6.176 7.641 -0.133 1 86.12 166 ASP B O 1
ATOM 2944 N N . PHE B 1 167 ? -5.773 6.234 -1.764 1 86.81 167 PHE B N 1
ATOM 2945 C CA . PHE B 1 167 ? -6.441 7.102 -2.729 1 86.81 167 PHE B CA 1
ATOM 2946 C C . PHE B 1 167 ? -7.941 7.148 -2.469 1 86.81 167 PHE B C 1
ATOM 2948 O O . PHE B 1 167 ? -8.586 8.18 -2.688 1 86.81 167 PHE B O 1
ATOM 2955 N N . GLY B 1 168 ? -8.477 6.062 -2.07 1 90.88 168 GLY B N 1
ATOM 2956 C CA . GLY B 1 168 ? -9.891 6.031 -1.721 1 90.88 168 GLY B CA 1
ATOM 2957 C C . GLY B 1 168 ? -10.25 7.016 -0.625 1 90.88 168 GLY B C 1
ATOM 2958 O O . GLY B 1 168 ? -11.172 7.824 -0.787 1 90.88 168 GLY B O 1
ATOM 2959 N N . PHE B 1 169 ? -9.531 6.949 0.466 1 91.94 169 PHE B N 1
ATOM 2960 C CA . PHE B 1 169 ? -9.789 7.867 1.567 1 91.94 169 PHE B CA 1
ATOM 2961 C C . PHE B 1 169 ? -9.57 9.312 1.13 1 91.94 169 PHE B C 1
ATOM 2963 O O . PHE B 1 169 ? -10.336 10.203 1.498 1 91.94 169 PHE B O 1
ATOM 2970 N N . PHE B 1 170 ? -8.539 9.5 0.405 1 91.62 170 PHE B N 1
ATOM 2971 C CA . PHE B 1 170 ? -8.219 10.844 -0.061 1 91.62 170 PHE B CA 1
ATOM 2972 C C . PHE B 1 170 ? -9.352 11.406 -0.917 1 91.62 170 PHE B C 1
ATOM 2974 O O . PHE B 1 170 ? -9.789 12.539 -0.709 1 91.62 170 PHE B O 1
ATOM 2981 N N . LEU B 1 171 ? -9.844 10.609 -1.812 1 90.81 171 LEU B N 1
ATOM 2982 C CA . LEU B 1 171 ? -10.938 11.016 -2.686 1 90.81 171 LEU B CA 1
ATOM 2983 C C . LEU B 1 171 ? -12.203 11.297 -1.879 1 90.81 171 LEU B C 1
ATOM 2985 O O . LEU B 1 171 ? -12.898 12.281 -2.139 1 90.81 171 LEU B O 1
ATOM 2989 N N . LYS B 1 172 ? -12.461 10.438 -0.974 1 94.38 172 LYS B N 1
ATOM 2990 C CA . LYS B 1 172 ? -13.609 10.633 -0.095 1 94.38 172 LYS B CA 1
ATOM 2991 C C . LYS B 1 172 ? -13.531 11.977 0.62 1 94.38 172 LYS B C 1
ATOM 2993 O O . LYS B 1 172 ? -14.531 12.695 0.709 1 94.38 172 LYS B O 1
ATOM 2998 N N . ILE B 1 173 ? -12.391 12.273 1.095 1 92.81 173 ILE B N 1
ATOM 2999 C CA . ILE B 1 173 ? -12.188 13.516 1.832 1 92.81 173 ILE B CA 1
ATOM 3000 C C . ILE B 1 173 ? -12.352 14.711 0.89 1 92.81 173 ILE B C 1
ATOM 3002 O O . ILE B 1 173 ? -13 15.703 1.242 1 92.81 173 ILE B O 1
ATOM 30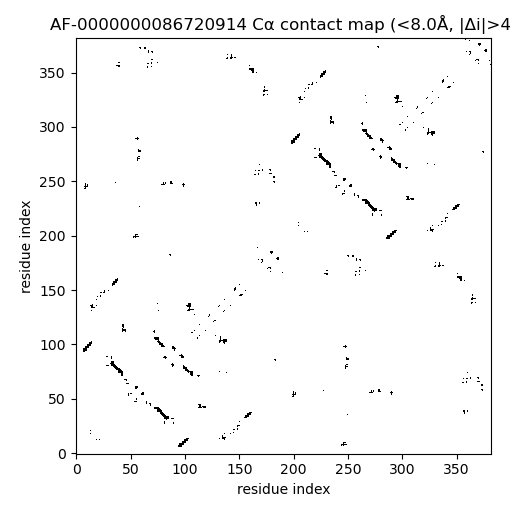06 N N . LEU B 1 174 ? -11.773 14.664 -0.283 1 90.56 174 LEU B N 1
ATOM 3007 C CA . LEU B 1 174 ? -11.805 15.758 -1.24 1 90.56 174 LEU B CA 1
ATOM 3008 C C . LEU B 1 174 ? -13.234 16.031 -1.714 1 90.56 174 LEU B C 1
ATOM 3010 O O . LEU B 1 174 ? -13.633 17.188 -1.883 1 90.56 174 LEU B O 1
ATOM 3014 N N . THR B 1 175 ? -13.93 14.992 -1.935 1 90.75 175 THR B N 1
ATOM 3015 C CA . THR B 1 175 ? -15.25 15.133 -2.539 1 90.75 175 THR B CA 1
ATOM 3016 C C . THR B 1 175 ? -16.328 15.25 -1.466 1 90.75 175 THR B C 1
ATOM 3018 O O . THR B 1 175 ? -17.422 15.734 -1.734 1 90.75 175 THR B O 1
ATOM 3021 N N . GLN B 1 176 ? -16.016 14.742 -0.269 1 92.31 176 GLN B N 1
ATOM 3022 C CA . GLN B 1 176 ? -16.969 14.68 0.835 1 92.31 176 GLN B CA 1
ATOM 3023 C C . GLN B 1 176 ? -18.188 13.844 0.456 1 92.31 176 GLN B C 1
ATOM 3025 O O . GLN B 1 176 ? -19.312 14.164 0.859 1 92.31 176 GLN B O 1
ATOM 3030 N N . ASN B 1 177 ? -17.969 12.875 -0.42 1 92.5 177 ASN B N 1
ATOM 3031 C CA . ASN B 1 177 ? -18.984 11.945 -0.902 1 92.5 177 ASN B CA 1
ATOM 3032 C C . ASN B 1 177 ? -18.484 10.508 -0.852 1 92.5 177 ASN B C 1
ATOM 3034 O O . ASN B 1 177 ? -17.281 10.258 -0.769 1 92.5 177 ASN B O 1
ATOM 3038 N N . PRO B 1 178 ? -19.484 9.602 -0.844 1 93.75 178 PRO B N 1
ATOM 3039 C CA . PRO B 1 178 ? -19.047 8.219 -1.025 1 93.75 178 PRO B CA 1
ATOM 3040 C C . PRO B 1 178 ? -18.25 8.016 -2.307 1 93.75 178 PRO B C 1
ATOM 3042 O O . PRO B 1 178 ? -18.359 8.812 -3.242 1 93.75 178 PRO B O 1
ATOM 3045 N N . LEU B 1 179 ? -17.406 6.98 -2.271 1 93.94 179 LEU B N 1
ATOM 3046 C CA . LEU B 1 179 ? -16.625 6.664 -3.455 1 93.94 179 LEU B CA 1
ATOM 3047 C C . LEU B 1 179 ? -17.516 6.352 -4.645 1 93.94 179 LEU B C 1
ATOM 3049 O O . LEU B 1 179 ? -18.688 6.012 -4.465 1 93.94 179 LEU B O 1
ATOM 3053 N N . PRO B 1 180 ? -17 6.488 -5.805 1 92.19 180 PRO B N 1
ATOM 3054 C CA . PRO B 1 180 ? -17.781 6.199 -7.008 1 92.19 180 PRO B CA 1
ATOM 3055 C C . PRO B 1 180 ? -18.344 4.781 -7.012 1 92.19 180 PRO B C 1
ATOM 3057 O O . PRO B 1 180 ? -17.812 3.896 -6.336 1 92.19 180 PRO B O 1
ATOM 3060 N N . PRO B 1 181 ? -19.406 4.594 -7.746 1 90.31 181 PRO B N 1
ATOM 3061 C CA . PRO B 1 181 ? -20.125 3.32 -7.664 1 90.31 181 PRO B CA 1
ATOM 3062 C C . PRO B 1 181 ? -19.344 2.158 -8.266 1 90.31 181 PRO B C 1
ATOM 3064 O O . PRO B 1 181 ? -19.609 0.996 -7.945 1 90.31 181 PRO B O 1
ATOM 3067 N N . ASP B 1 182 ? -18.406 2.551 -9.203 1 85.44 182 ASP B N 1
ATOM 3068 C CA . ASP B 1 182 ? -17.656 1.475 -9.852 1 85.44 182 ASP B CA 1
ATOM 3069 C C . ASP B 1 182 ? -16.188 1.863 -10.055 1 85.44 182 ASP B C 1
ATOM 3071 O O . ASP B 1 182 ? -15.836 3.041 -9.961 1 85.44 182 ASP B O 1
ATOM 3075 N N . LEU B 1 183 ? -15.352 0.849 -10.242 1 81.62 183 LEU B N 1
ATOM 3076 C CA . LEU B 1 183 ? -13.906 1.006 -10.367 1 81.62 183 LEU B CA 1
ATOM 3077 C C . LEU B 1 183 ? -13.555 1.971 -11.492 1 81.62 183 LEU B C 1
ATOM 3079 O O . LEU B 1 183 ? -12.664 2.809 -11.344 1 81.62 183 LEU B O 1
ATOM 3083 N N . LYS B 1 184 ? -14.227 1.833 -12.641 1 79.5 184 LYS B N 1
ATOM 3084 C CA . LYS B 1 184 ? -13.961 2.697 -13.789 1 79.5 184 LYS B CA 1
ATOM 3085 C C . LYS B 1 184 ? -14.117 4.168 -13.414 1 79.5 184 LYS B C 1
ATOM 3087 O O . LYS B 1 184 ? -13.25 4.988 -13.719 1 79.5 184 LYS B O 1
ATOM 3092 N N . SER B 1 185 ? -15.172 4.488 -12.797 1 86.06 185 SER B N 1
ATOM 3093 C CA . SER B 1 185 ? -15.43 5.852 -12.344 1 86.06 185 SER B CA 1
ATOM 3094 C C . SER B 1 185 ? -14.391 6.305 -11.328 1 86.06 185 SER B C 1
ATOM 3096 O O . SER B 1 185 ? -13.961 7.465 -11.344 1 86.06 185 SER B O 1
ATOM 3098 N N . PHE B 1 186 ? -13.969 5.383 -10.508 1 87.38 186 PHE B N 1
ATOM 3099 C CA . PHE B 1 186 ? -12.945 5.684 -9.508 1 87.38 186 PHE B CA 1
ATOM 3100 C C . PHE B 1 186 ? -11.633 6.066 -10.172 1 87.38 186 PHE B C 1
ATOM 3102 O O . PHE B 1 186 ? -11.039 7.098 -9.844 1 87.38 186 PHE B O 1
ATOM 3109 N N . ILE B 1 187 ? -11.195 5.293 -11.102 1 77.44 187 ILE B N 1
ATOM 3110 C CA . ILE B 1 187 ? -9.93 5.508 -11.781 1 77.44 187 ILE B CA 1
ATOM 3111 C C . ILE B 1 187 ? -9.969 6.84 -12.531 1 77.44 187 ILE B C 1
ATOM 3113 O O . ILE B 1 187 ? -8.961 7.555 -12.594 1 77.44 187 ILE B O 1
ATOM 3117 N N . ARG B 1 188 ? -11.086 7.207 -13.031 1 79.31 188 ARG B N 1
ATOM 3118 C CA . ARG B 1 188 ? -11.242 8.461 -13.758 1 79.31 188 ARG B CA 1
ATOM 3119 C C . ARG B 1 188 ? -10.992 9.656 -12.844 1 79.31 188 ARG B C 1
ATOM 3121 O O . ARG B 1 188 ? -10.492 10.695 -13.289 1 79.31 188 ARG B O 1
ATOM 3128 N N . HIS B 1 189 ? -11.344 9.477 -11.633 1 80.31 189 HIS B N 1
ATOM 3129 C CA . HIS B 1 189 ? -11.133 10.555 -10.664 1 80.31 189 HIS B CA 1
ATOM 3130 C C . HIS B 1 189 ? -9.656 10.711 -10.328 1 80.31 189 HIS B C 1
ATOM 3132 O O . HIS B 1 189 ? -9.242 11.75 -9.812 1 80.31 189 HIS B O 1
ATOM 3138 N N . LEU B 1 190 ? -8.922 9.602 -10.516 1 72.06 190 LEU B N 1
ATOM 3139 C CA . LEU B 1 190 ? -7.508 9.609 -10.141 1 72.06 190 LEU B CA 1
ATOM 3140 C C . LEU B 1 190 ? -6.641 10.086 -11.305 1 72.06 190 LEU B C 1
ATOM 3142 O O . LEU B 1 190 ? -5.449 10.352 -11.133 1 72.06 190 LEU B O 1
ATOM 3146 N N . THR B 1 191 ? -7.145 10.008 -12.492 1 63.69 191 THR B N 1
ATOM 3147 C CA . THR B 1 191 ? -6.422 10.406 -13.695 1 63.69 191 THR B CA 1
ATOM 3148 C C . THR B 1 191 ? -6.836 11.805 -14.133 1 63.69 191 THR B C 1
ATOM 3150 O O . THR B 1 191 ? -7.984 12.203 -13.953 1 63.69 191 THR B O 1
#

Solvent-accessible surface area (backbone atoms only — not comparable to full-atom values): 20462 Å² total; per-residue (Å²): 128,84,67,76,71,79,54,57,35,44,73,44,75,33,33,48,89,45,41,68,61,52,45,52,54,50,42,72,39,46,81,70,25,44,31,38,37,41,46,64,42,55,41,58,66,76,60,62,65,53,74,89,57,28,28,74,38,30,58,46,54,41,39,49,40,47,41,55,29,51,59,70,42,46,57,38,33,39,38,41,18,45,16,27,95,86,37,48,49,54,34,90,90,48,80,39,25,49,20,40,35,40,30,24,29,70,45,42,84,90,78,48,81,65,26,68,68,41,44,52,51,43,45,74,70,63,55,53,65,68,55,18,52,75,45,23,22,54,51,61,59,52,22,51,51,36,62,71,51,40,78,76,73,55,94,56,46,78,44,39,62,66,36,49,53,42,51,47,48,50,49,25,32,59,66,71,42,72,62,60,96,44,57,68,58,42,52,54,72,75,98,128,84,66,75,71,77,54,55,34,44,72,45,76,32,32,49,88,44,41,66,61,52,45,52,55,49,43,71,38,47,84,70,25,43,30,37,36,43,46,65,43,54,42,57,68,75,61,63,65,53,75,90,59,29,28,74,39,30,57,47,55,41,39,49,41,48,42,55,29,51,60,70,42,46,59,38,34,38,38,42,17,44,17,27,96,85,38,48,49,53,33,89,89,49,81,40,24,46,20,38,35,39,32,26,29,70,46,41,86,92,78,48,79,64,25,67,69,43,45,52,50,42,44,72,72,63,57,53,65,67,56,18,53,74,44,23,22,53,54,60,61,52,23,51,51,36,62,71,51,34,79,77,54,71,92,58,46,78,44,40,64,65,36,49,53,41,51,45,48,50,48,26,35,58,67,72,41,72,62,60,95,42,58,68,59,42,53,54,72,75,98

Secondary structure (DSSP, 8-state):
--------EEEEEE-GGGHHHHHHHHHHHTTT--EEEEEEE-S--S----TTT--TT-HHHHHHHHHHHHHHS---EEEEEEE-TT-----TTSSSEEEEEEEBS---TTTS---HHHHHHHHHTT--HHHHHHHPBPHHHHHHHHHHHTTTTSSPEEEEHHHHHHHHHHHHHHHTSPPPSSHHHHHHHH-/--------EEEEEE-GGGHHHHHHHHHHHTTT--EEEEEEE-S--S----TTT--TT-HHHHHHHHHHHHHHS---EEEEEEE-TT-----TTSSSEEEEEEEBS---TTTS---HHHHHHHHHTT--HHHHHHHPBPHHHHHHHHHHHTTTSSS-EEEEHHHHHHHHHHHHHHHTSPPPSSHHHHHHHH-

Radius of gyration: 21.03 Å; Cα contacts (8 Å, |Δi|>4): 702; chains: 2; bounding box: 66×56×47 Å

Sequence (382 aa):
MSIFVNKPVIVREVFADNLEYEFMLIRSSLHNYSFVSMDTEFPGTIFKPDKRFVQLGNPEVNYRFMKVNVDALKIIQLGLTLSDSEGNLPNFGTPFCYIWEFNFKDFDIEKDHYDKESIELLKRQGIDFTRNREKGICSRDFGMMVLISGLGFGELTWVTFHSAYDFGFFLKILTQNPLPPDLKSFIRHLTMSIFVNKPVIVREVFADNLEYEFMLIRSSLHNYSFVSMDTEFPGTIFKPDKRFVQLGNPEVNYRFMKVNVDALKIIQLGLTLSDSEGNLPNFGTPFCYIWEFNFKDFDIEKDHYDKESIELLKRQGIDFTRNREKGICSRDFGMMVLISGLGFGELTWVTFHSAYDFGFFLKILTQNPLPPDLKSFIRHLT

pLDDT: mean 83.1, std 15.0, range [21.19, 98.56]